Protein AF-L1IGW5-F1 (afdb_monomer_lite)

Foldseek 3Di:
DCVVVVVVVVVVDDDPDDDVPPPDDDDDDDDDDDDDDDDDDDDDDDDDDDDDDDDDDDDDDDDDDDDDDDDDPPPDPPCPVPDDPQAAQLALVSLVSNLVSCPPDDPVVNLVSLVVRLVCLVPPPDRDPRSVNSNVSSVVVVVVVVVVVVVVVVVVCVVCVVPPPPPVVVVVVVCVAPLNCLVVVPPVDPVVSVVVLVVLCVVLLVQVLQQLQQLLPDPQSKGKGWHASNSVCSQQNDADADPQGGWDADPNWIWAWGQWPVSVCVRNNPVSCPPPDTDGFTFGFGQDSPPSIGMRMGHGDPDDPDPPDPVVVPPDDD

Organism: Guillardia theta (strain CCMP2712) (NCBI:txid905079)

Structure (mmCIF, N/CA/C/O backbone):
data_AF-L1IGW5-F1
#
_entry.id   AF-L1IGW5-F1
#
loop_
_atom_site.group_PDB
_atom_site.id
_atom_site.type_symbol
_atom_site.label_atom_id
_atom_site.label_alt_id
_atom_site.label_comp_id
_atom_site.label_asym_id
_atom_site.label_entity_id
_atom_site.label_seq_id
_atom_site.pdbx_PDB_ins_code
_atom_site.Cartn_x
_atom_site.Cartn_y
_atom_site.Cartn_z
_atom_site.occupancy
_atom_site.B_iso_or_equiv
_atom_site.auth_seq_id
_atom_site.auth_comp_id
_atom_site.auth_asym_id
_atom_site.auth_atom_id
_atom_site.pdbx_PDB_model_num
ATOM 1 N N . MET A 1 1 ? 19.859 4.850 7.559 1.00 43.56 1 MET A N 1
ATOM 2 C CA . MET A 1 1 ? 19.244 3.715 6.827 1.00 43.56 1 MET A CA 1
ATOM 3 C C . MET A 1 1 ? 18.160 4.161 5.833 1.00 43.56 1 MET A C 1
ATOM 5 O O . MET A 1 1 ? 18.053 3.544 4.787 1.00 43.56 1 MET A O 1
ATOM 9 N N . TRP A 1 2 ? 17.453 5.277 6.069 1.00 32.09 2 TRP A N 1
ATOM 10 C CA . TRP A 1 2 ? 16.436 5.826 5.150 1.00 32.09 2 TRP A CA 1
ATOM 11 C C . TRP A 1 2 ? 16.980 6.643 3.957 1.00 32.09 2 TRP A C 1
ATOM 13 O O . TRP A 1 2 ? 16.378 6.641 2.890 1.00 32.09 2 TRP A O 1
ATOM 23 N N . VAL A 1 3 ? 18.177 7.232 4.059 1.00 36.62 3 VAL A N 1
ATOM 24 C CA . VAL A 1 3 ? 18.824 7.952 2.934 1.00 36.62 3 VAL A CA 1
ATOM 25 C C . VAL A 1 3 ? 19.116 7.025 1.738 1.00 36.62 3 VAL A C 1
ATOM 27 O O . VAL A 1 3 ? 19.001 7.428 0.585 1.00 36.62 3 VAL A O 1
ATOM 30 N N . ARG A 1 4 ? 19.392 5.737 1.990 1.00 33.91 4 ARG A N 1
ATOM 31 C CA . ARG A 1 4 ? 19.561 4.717 0.936 1.00 33.91 4 ARG A CA 1
ATOM 32 C C . ARG A 1 4 ? 18.250 4.315 0.259 1.00 33.91 4 ARG A C 1
ATOM 34 O O . ARG A 1 4 ? 18.291 3.801 -0.852 1.00 33.91 4 ARG A O 1
ATOM 41 N N . MET A 1 5 ? 17.112 4.537 0.910 1.00 33.19 5 MET A N 1
ATOM 42 C CA . MET A 1 5 ? 15.789 4.259 0.352 1.00 33.19 5 MET A CA 1
ATOM 43 C C . MET A 1 5 ? 15.323 5.423 -0.532 1.00 33.19 5 MET A C 1
ATOM 45 O O . MET A 1 5 ? 14.761 5.189 -1.594 1.00 33.19 5 MET A O 1
ATOM 49 N N . TRP A 1 6 ? 15.692 6.658 -0.174 1.00 34.75 6 TRP A N 1
ATOM 50 C CA . TRP A 1 6 ? 15.411 7.856 -0.969 1.00 34.75 6 TRP A CA 1
ATOM 51 C C . TRP A 1 6 ? 16.185 7.886 -2.300 1.00 34.75 6 TRP A C 1
ATOM 53 O O . TRP A 1 6 ? 15.590 8.098 -3.352 1.00 34.75 6 TRP A O 1
ATOM 63 N N . VAL A 1 7 ? 17.474 7.515 -2.296 1.00 40.94 7 VAL A N 1
ATOM 64 C CA . VAL A 1 7 ? 18.275 7.374 -3.535 1.00 40.94 7 VAL A CA 1
ATOM 65 C C . VAL A 1 7 ? 17.748 6.248 -4.440 1.00 40.94 7 VAL A C 1
ATOM 67 O O . VAL A 1 7 ? 17.830 6.330 -5.662 1.00 40.94 7 VAL A O 1
ATOM 70 N N . ARG A 1 8 ? 17.148 5.200 -3.861 1.00 34.34 8 ARG A N 1
ATOM 71 C CA . ARG A 1 8 ? 16.567 4.078 -4.618 1.00 34.34 8 ARG A CA 1
ATOM 72 C C . ARG A 1 8 ? 15.193 4.408 -5.210 1.00 34.34 8 ARG A C 1
ATOM 74 O O . ARG A 1 8 ? 14.828 3.824 -6.223 1.00 34.34 8 ARG A O 1
ATOM 81 N N . MET A 1 9 ? 14.471 5.351 -4.604 1.00 33.78 9 MET A N 1
ATOM 82 C CA . MET A 1 9 ? 13.184 5.855 -5.093 1.00 33.78 9 MET A CA 1
ATOM 83 C C . MET A 1 9 ? 13.375 6.914 -6.190 1.00 33.78 9 MET A C 1
ATOM 85 O O . MET A 1 9 ? 12.646 6.903 -7.177 1.00 33.78 9 MET A O 1
ATOM 89 N N . TRP A 1 10 ? 14.436 7.727 -6.099 1.00 41.00 10 TRP A N 1
ATOM 90 C CA . TRP A 1 10 ? 14.870 8.629 -7.175 1.00 41.00 10 TRP A CA 1
ATOM 91 C C . TRP A 1 10 ? 15.273 7.873 -8.456 1.00 41.00 10 TRP A C 1
ATOM 93 O O . TRP A 1 10 ? 15.000 8.335 -9.554 1.00 41.00 10 TRP A O 1
ATOM 103 N N . ALA A 1 11 ? 15.818 6.657 -8.331 1.00 39.25 11 ALA A N 1
ATOM 104 C CA . ALA A 1 11 ? 16.151 5.795 -9.470 1.00 39.25 11 ALA A CA 1
ATOM 105 C C . ALA A 1 11 ? 14.950 5.029 -10.080 1.00 39.25 11 ALA A C 1
ATOM 107 O O . ALA A 1 11 ? 15.126 4.320 -11.072 1.00 39.25 11 ALA A O 1
ATOM 108 N N . MET A 1 12 ? 13.748 5.120 -9.491 1.00 33.38 12 MET A N 1
ATOM 109 C CA . MET A 1 12 ? 12.541 4.420 -9.967 1.00 33.38 12 MET A CA 1
ATOM 110 C C . MET A 1 12 ? 11.539 5.323 -10.698 1.00 33.38 12 MET A C 1
ATOM 112 O O . MET A 1 12 ? 10.736 4.808 -11.476 1.00 33.38 12 MET A O 1
ATOM 116 N N . CYS A 1 13 ? 11.618 6.644 -10.528 1.00 38.22 13 CYS A N 1
ATOM 117 C CA . CYS A 1 13 ? 10.893 7.601 -11.360 1.00 38.22 13 CYS A CA 1
ATOM 118 C C . CYS A 1 13 ? 11.799 8.012 -12.523 1.00 38.22 13 CYS A C 1
ATOM 120 O O . CYS A 1 13 ? 12.742 8.775 -12.344 1.00 38.22 13 CYS A O 1
ATOM 122 N N . GLY A 1 14 ? 11.562 7.423 -13.695 1.00 36.09 14 GLY A N 1
ATOM 123 C CA . GLY A 1 14 ? 12.304 7.751 -14.909 1.00 36.09 14 GLY A CA 1
ATOM 124 C C . GLY A 1 14 ? 12.157 9.221 -15.302 1.00 36.09 14 GLY A C 1
ATOM 125 O O . GLY A 1 14 ? 11.130 9.827 -15.012 1.00 36.09 14 GLY A O 1
ATOM 126 N N . ASP A 1 15 ? 13.193 9.728 -15.978 1.00 41.31 15 ASP A N 1
ATOM 127 C CA . ASP A 1 15 ? 13.294 11.039 -16.630 1.00 41.31 15 ASP A CA 1
ATOM 128 C C . ASP A 1 15 ? 11.953 11.542 -17.186 1.00 41.31 15 ASP A C 1
ATOM 130 O O . ASP A 1 15 ? 11.555 11.223 -18.312 1.00 41.31 15 ASP A O 1
ATOM 134 N N . GLU A 1 16 ? 11.273 12.373 -16.405 1.00 42.47 16 GLU A N 1
ATOM 135 C CA . GLU A 1 16 ? 10.397 13.395 -16.952 1.00 42.47 16 GLU A CA 1
ATOM 136 C C . GLU A 1 16 ? 11.298 14.568 -17.326 1.00 42.47 16 GLU A C 1
ATOM 138 O O . GLU A 1 16 ? 12.022 15.107 -16.489 1.00 42.47 16 GLU A O 1
ATOM 143 N N . GLY A 1 17 ? 11.315 14.896 -18.618 1.00 37.44 17 GLY A N 1
ATOM 144 C CA . GLY A 1 17 ? 12.068 16.021 -19.147 1.00 37.44 17 GLY A CA 1
ATOM 145 C C . GLY A 1 17 ? 11.672 17.305 -18.428 1.00 37.44 17 GLY A C 1
ATOM 146 O O . GLY A 1 17 ? 10.513 17.714 -18.463 1.00 37.44 17 GLY A O 1
ATOM 147 N N . TRP A 1 18 ? 12.653 17.927 -17.785 1.00 35.50 18 TRP A N 1
ATOM 148 C CA . TRP A 1 18 ? 12.533 19.265 -17.233 1.00 35.50 18 TRP A CA 1
ATOM 149 C C . TRP A 1 18 ? 12.540 20.263 -18.397 1.00 35.50 18 TRP A C 1
ATOM 151 O O . TRP A 1 18 ? 13.572 20.476 -19.029 1.00 35.50 18 TRP A O 1
ATOM 161 N N . ASP A 1 19 ? 11.375 20.834 -18.712 1.00 38.19 19 ASP A N 1
ATOM 162 C CA . ASP A 1 19 ? 11.260 22.021 -19.563 1.00 38.19 19 ASP A CA 1
ATOM 163 C C . ASP A 1 19 ? 11.454 23.258 -18.674 1.00 38.19 19 ASP A C 1
ATOM 165 O O . ASP A 1 19 ? 10.639 23.564 -17.801 1.00 38.19 19 ASP A O 1
ATOM 169 N N . GLU A 1 20 ? 12.565 23.957 -18.885 1.00 37.91 20 GLU A N 1
ATOM 170 C CA . GLU A 1 20 ? 13.029 25.119 -18.115 1.00 37.91 20 GLU A CA 1
ATOM 171 C C . GLU A 1 20 ? 12.113 26.358 -18.254 1.00 37.91 20 GLU A C 1
ATOM 173 O O . GLU A 1 20 ? 12.348 27.386 -17.626 1.00 37.91 20 GLU A O 1
ATOM 178 N N . ARG A 1 21 ? 11.024 26.270 -19.032 1.00 43.28 21 ARG A N 1
ATOM 179 C CA . ARG A 1 21 ? 10.069 27.366 -19.281 1.00 43.28 21 ARG A CA 1
ATOM 180 C C . ARG A 1 21 ? 8.883 27.470 -18.317 1.00 43.28 21 ARG A C 1
ATOM 182 O O . ARG A 1 21 ? 8.072 28.378 -18.470 1.00 43.28 21 ARG A O 1
ATOM 189 N N . MET A 1 22 ? 8.761 26.595 -17.316 1.00 38.59 22 MET A N 1
ATOM 190 C CA . MET A 1 22 ? 7.623 26.627 -16.376 1.00 38.59 22 MET A CA 1
ATOM 191 C C . MET A 1 22 ? 7.829 27.452 -15.091 1.00 38.59 22 MET A C 1
ATOM 193 O O . MET A 1 22 ? 6.913 27.520 -14.275 1.00 38.59 22 MET A O 1
ATOM 197 N N . MET A 1 23 ? 8.974 28.118 -14.896 1.00 41.00 23 MET A N 1
ATOM 198 C CA . MET A 1 23 ? 9.241 28.880 -13.662 1.00 41.00 23 MET A CA 1
ATOM 199 C C . MET A 1 23 ? 8.853 30.369 -13.678 1.00 41.00 23 MET A C 1
ATOM 201 O O . MET A 1 23 ? 8.984 31.013 -12.641 1.00 41.00 23 MET A O 1
ATOM 205 N N . GLU A 1 24 ? 8.345 30.940 -14.775 1.00 38.97 24 GLU A N 1
ATOM 206 C CA . GLU A 1 24 ? 8.238 32.411 -14.858 1.00 38.97 24 GLU A CA 1
ATOM 207 C C . GLU A 1 24 ? 6.877 33.045 -14.533 1.00 38.97 24 GLU A C 1
ATOM 209 O O . GLU A 1 24 ? 6.812 34.264 -14.393 1.00 38.97 24 GLU A O 1
ATOM 214 N N . HIS A 1 25 ? 5.796 32.291 -14.294 1.00 43.81 25 HIS A N 1
ATOM 215 C CA . HIS A 1 25 ? 4.504 32.911 -13.959 1.00 43.81 25 HIS A CA 1
ATOM 216 C C . HIS A 1 25 ? 3.699 32.153 -12.896 1.00 43.81 25 HIS A C 1
ATOM 218 O O . HIS A 1 25 ? 2.886 31.286 -13.207 1.00 43.81 25 HIS A O 1
ATOM 224 N N . ALA A 1 26 ? 3.846 32.565 -11.634 1.00 32.34 26 ALA A N 1
ATOM 225 C CA . ALA A 1 26 ? 2.846 32.328 -10.594 1.00 32.34 26 ALA A CA 1
ATOM 226 C C . ALA A 1 26 ? 2.660 33.597 -9.730 1.00 32.34 26 ALA A C 1
ATOM 228 O O . ALA A 1 26 ? 3.614 34.037 -9.084 1.00 32.34 26 ALA A O 1
ATOM 229 N N . PRO A 1 27 ? 1.462 34.219 -9.717 1.00 43.31 27 PRO A N 1
ATOM 230 C CA . PRO A 1 27 ? 1.187 35.421 -8.938 1.00 43.31 27 PRO A CA 1
ATOM 231 C C . PRO A 1 27 ? 0.912 35.124 -7.456 1.00 43.31 27 PRO A C 1
ATOM 233 O O . PRO A 1 27 ? 0.414 34.067 -7.070 1.00 43.31 27 PRO A O 1
ATOM 236 N N . ALA A 1 28 ? 1.234 36.117 -6.628 1.00 44.47 28 ALA A N 1
ATOM 237 C CA . ALA A 1 28 ? 1.095 36.119 -5.181 1.00 44.47 28 ALA A CA 1
ATOM 238 C C . ALA A 1 28 ? -0.363 35.962 -4.710 1.00 44.47 28 ALA A 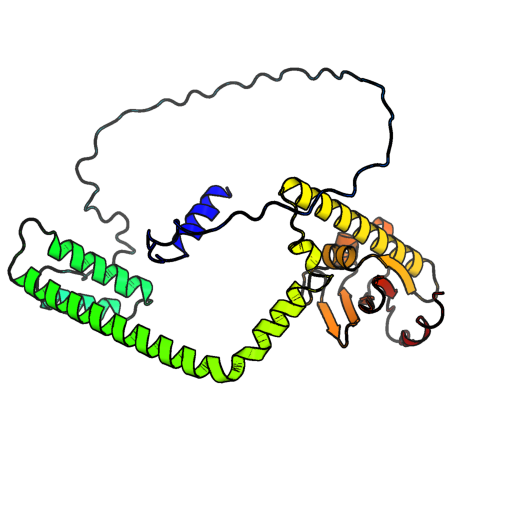C 1
ATOM 240 O O . ALA A 1 28 ? -1.223 36.771 -5.046 1.00 44.47 28 ALA A O 1
ATOM 241 N N . HIS A 1 29 ? -0.612 34.992 -3.825 1.00 34.44 29 HIS A N 1
ATOM 242 C CA . HIS A 1 29 ? -1.832 34.929 -3.017 1.00 34.44 29 HIS A CA 1
ATOM 243 C C . HIS A 1 29 ? -1.462 34.789 -1.530 1.00 34.44 29 HIS A C 1
ATOM 245 O O . HIS A 1 29 ? -1.419 33.704 -0.956 1.00 34.44 29 HIS A O 1
ATOM 251 N N . ARG A 1 30 ? -1.144 35.929 -0.903 1.00 37.69 30 ARG A N 1
ATOM 252 C CA . ARG A 1 30 ? -1.118 36.109 0.557 1.00 37.69 30 ARG A CA 1
ATOM 253 C C . ARG A 1 30 ? -2.368 36.885 0.953 1.00 37.69 30 ARG A C 1
ATOM 255 O O . ARG A 1 30 ? -2.408 38.086 0.730 1.00 37.69 30 ARG A O 1
ATOM 262 N N . SER A 1 31 ? -3.351 36.230 1.560 1.00 38.84 31 SER A N 1
ATOM 263 C CA . SER A 1 31 ? -4.321 36.832 2.491 1.00 38.84 31 SER A CA 1
ATOM 264 C C . SER A 1 31 ? -5.301 35.749 2.947 1.00 38.84 31 SER A C 1
ATOM 266 O O . SER A 1 31 ? -5.616 34.859 2.171 1.00 38.84 31 SER A O 1
ATOM 268 N N . MET A 1 32 ? -5.803 35.862 4.178 1.00 34.75 32 MET A N 1
ATOM 269 C CA . MET A 1 32 ? -6.756 34.969 4.860 1.00 34.75 32 MET A CA 1
ATOM 270 C C . MET A 1 32 ? -6.176 33.755 5.596 1.00 34.75 32 MET A C 1
ATOM 272 O O . MET A 1 32 ? -6.553 32.634 5.304 1.00 34.75 32 MET A O 1
ATOM 276 N N . VAL A 1 33 ? -5.373 33.987 6.644 1.00 33.12 33 VAL A N 1
ATOM 277 C CA . VAL A 1 33 ? -5.589 33.333 7.957 1.00 33.12 33 VAL A CA 1
ATOM 278 C C . VAL A 1 33 ? -5.072 34.275 9.052 1.00 33.12 33 VAL A C 1
ATOM 280 O O . VAL A 1 33 ? -3.930 34.192 9.490 1.00 33.12 33 VAL A O 1
ATOM 283 N N . ALA A 1 34 ? -5.907 35.221 9.471 1.00 35.81 34 ALA A N 1
ATOM 284 C CA . ALA A 1 34 ? -5.667 36.041 10.656 1.00 35.81 34 ALA A CA 1
ATOM 285 C C . ALA A 1 34 ? -7.008 36.272 11.354 1.00 35.81 34 ALA A C 1
ATOM 287 O O . ALA A 1 34 ? -7.667 37.284 11.121 1.00 35.81 34 ALA A O 1
ATOM 288 N N . ARG A 1 35 ? -7.444 35.270 12.127 1.00 34.78 35 ARG A N 1
ATOM 289 C CA . ARG A 1 35 ? -8.448 35.361 13.201 1.00 34.78 35 ARG A CA 1
ATOM 290 C C . ARG A 1 35 ? -8.694 33.960 13.770 1.00 34.78 35 ARG A C 1
ATOM 292 O O . ARG A 1 35 ? -9.478 33.224 13.191 1.00 34.78 35 ARG A O 1
ATOM 299 N N . ALA A 1 36 ? -7.988 33.607 14.849 1.00 31.31 36 ALA A N 1
ATOM 300 C CA . ALA A 1 36 ? -8.446 32.713 15.930 1.00 31.31 36 ALA A CA 1
ATOM 301 C C . ALA A 1 36 ? -7.268 32.247 16.809 1.00 31.31 36 ALA A C 1
ATOM 303 O O . ALA A 1 36 ? -6.912 31.079 16.784 1.00 31.31 36 ALA A O 1
ATOM 304 N N . THR A 1 37 ? -6.669 33.137 17.604 1.00 31.50 37 THR A N 1
ATOM 305 C CA . THR A 1 37 ? -5.894 32.743 18.800 1.00 31.50 37 THR A CA 1
ATOM 306 C C . THR A 1 37 ? -5.861 33.916 19.777 1.00 31.50 37 THR A C 1
ATOM 308 O O . THR A 1 37 ? -4.952 34.742 19.746 1.00 31.50 37 THR A O 1
ATOM 311 N N . ALA A 1 38 ? -6.893 34.019 20.611 1.00 31.33 38 ALA A N 1
ATOM 312 C CA . ALA A 1 38 ? -6.918 34.900 21.774 1.00 31.33 38 ALA A CA 1
ATOM 313 C C . ALA A 1 38 ? -7.816 34.278 22.852 1.00 31.33 38 ALA A C 1
ATOM 315 O O . ALA A 1 38 ? -8.962 34.676 23.011 1.00 31.33 38 ALA A O 1
ATOM 316 N N . ALA A 1 39 ? -7.306 33.258 23.542 1.00 33.00 39 ALA A N 1
ATOM 317 C CA . ALA A 1 39 ? -7.741 32.843 24.877 1.00 33.00 39 ALA A CA 1
ATOM 318 C C . ALA A 1 39 ? -6.773 31.768 25.400 1.00 33.00 39 ALA A C 1
ATOM 320 O O . ALA A 1 39 ? -6.375 30.901 24.631 1.00 33.00 39 ALA A O 1
ATOM 321 N N . MET A 1 40 ? -6.479 31.811 26.705 1.00 38.50 40 MET A N 1
ATOM 322 C CA . MET A 1 40 ? -5.619 30.912 27.507 1.00 38.50 40 MET A CA 1
ATOM 323 C C . MET A 1 40 ? -4.155 31.381 27.622 1.00 38.50 40 MET A C 1
ATOM 325 O O . MET A 1 40 ? -3.309 31.056 26.800 1.00 38.50 40 MET A O 1
ATOM 329 N N . ALA A 1 41 ? -3.864 32.361 28.489 1.00 34.88 41 ALA A N 1
ATOM 330 C CA . ALA A 1 41 ? -3.661 32.236 29.950 1.00 34.88 41 ALA A CA 1
ATOM 331 C C . ALA A 1 41 ? -2.437 31.357 30.278 1.00 34.88 41 ALA A C 1
ATOM 333 O O . ALA A 1 41 ? -2.447 30.153 30.067 1.00 34.88 41 ALA A O 1
ATOM 334 N N . SER A 1 42 ? -1.299 31.957 30.632 1.00 35.16 42 SER A N 1
ATOM 335 C CA . SER A 1 42 ? -0.952 32.387 32.000 1.00 35.16 42 SER A CA 1
ATOM 336 C C . SER A 1 42 ? -0.935 31.240 33.007 1.00 35.16 42 SER A C 1
ATOM 338 O O . SER A 1 42 ? -1.930 30.985 33.677 1.00 35.16 42 SER A O 1
ATOM 340 N N . SER A 1 43 ? 0.233 30.619 33.177 1.00 39.16 43 SER A N 1
ATOM 341 C CA . SER A 1 43 ? 0.768 30.235 34.490 1.00 39.16 43 SER A CA 1
ATOM 342 C C . SER A 1 43 ? 2.249 29.890 34.364 1.00 39.16 43 SER A C 1
ATOM 344 O O . SER A 1 43 ? 2.652 29.063 33.551 1.00 39.16 43 SER A O 1
ATOM 346 N N . ALA A 1 44 ? 3.048 30.608 35.143 1.00 37.28 44 ALA A N 1
ATOM 347 C CA . ALA A 1 44 ? 4.487 30.471 35.267 1.00 37.28 44 ALA A CA 1
ATOM 348 C C . ALA A 1 44 ? 4.849 29.576 36.468 1.00 37.28 44 ALA A C 1
ATOM 350 O O . ALA A 1 44 ? 4.010 29.363 37.340 1.00 37.28 44 ALA A O 1
ATOM 351 N N . VAL A 1 45 ? 6.146 29.224 36.542 1.00 37.00 45 VAL A N 1
ATOM 352 C CA . VAL A 1 45 ? 6.893 28.698 37.713 1.00 37.00 45 VAL A CA 1
ATOM 353 C C . VAL A 1 45 ? 6.716 27.173 37.921 1.00 37.00 45 VAL A C 1
ATOM 355 O O . VAL A 1 45 ? 5.605 26.678 37.853 1.00 37.00 45 VAL A O 1
ATOM 358 N N . THR A 1 46 ? 7.735 26.317 38.104 1.00 38.44 46 THR A N 1
ATOM 359 C CA . THR A 1 46 ? 9.074 26.442 38.722 1.00 38.44 46 THR A CA 1
ATOM 360 C C . THR A 1 46 ? 10.113 25.528 38.050 1.00 38.44 46 THR A C 1
ATOM 362 O O . THR A 1 46 ? 9.818 24.417 37.615 1.00 38.44 46 THR A O 1
ATOM 365 N N . SER A 1 47 ? 11.366 25.980 38.075 1.00 39.94 47 SER A N 1
ATOM 366 C CA . SER A 1 47 ? 12.584 25.248 37.721 1.00 39.94 47 SER A CA 1
ATOM 367 C C . SER A 1 47 ? 12.855 24.024 38.609 1.00 39.94 47 SER A C 1
ATOM 369 O O . SER A 1 47 ? 12.693 24.072 39.827 1.00 39.94 47 SER A O 1
ATOM 371 N N . SER A 1 48 ? 13.418 22.969 38.018 1.00 40.06 48 SER A N 1
ATOM 372 C CA . SER A 1 48 ? 14.305 22.038 38.722 1.00 40.06 48 SER A CA 1
ATOM 373 C C . SER A 1 48 ? 15.439 21.598 37.805 1.00 40.06 48 SER A C 1
ATOM 375 O O . SER A 1 48 ? 15.251 20.917 36.801 1.00 40.06 48 SER A O 1
ATOM 377 N N . THR A 1 49 ? 16.630 22.053 38.174 1.00 40.84 49 THR A N 1
ATOM 378 C CA . THR A 1 49 ? 17.941 21.663 37.669 1.00 40.84 49 THR A CA 1
ATOM 379 C C . THR A 1 49 ? 18.248 20.220 38.054 1.00 40.84 49 THR A C 1
ATOM 381 O O . THR A 1 49 ? 18.379 19.918 39.239 1.00 40.84 49 THR A O 1
ATOM 384 N N . LEU A 1 50 ? 18.434 19.346 37.063 1.00 40.19 50 LEU A N 1
ATOM 385 C CA . LEU A 1 50 ? 19.040 18.030 37.252 1.00 40.19 50 LEU A CA 1
ATOM 386 C C . LEU A 1 50 ? 20.323 17.926 36.427 1.00 40.19 50 LEU A C 1
ATOM 388 O O . LEU A 1 50 ? 20.325 17.947 35.199 1.00 40.19 50 LEU A O 1
ATOM 392 N N . SER A 1 51 ? 21.413 17.848 37.183 1.00 40.97 51 SER A N 1
ATOM 393 C CA . SER A 1 51 ? 22.764 17.485 36.783 1.00 40.97 51 SER A CA 1
ATOM 394 C C . SER A 1 51 ? 22.780 16.077 36.184 1.00 40.97 51 SER A C 1
ATOM 396 O O . SER A 1 51 ? 22.309 15.137 36.825 1.00 40.97 51 SER A O 1
ATOM 398 N N . MET A 1 52 ? 23.344 15.914 34.984 1.00 42.06 52 MET A N 1
ATOM 399 C CA . MET A 1 52 ? 23.738 14.601 34.470 1.00 42.06 52 MET A CA 1
ATOM 400 C C . MET A 1 52 ? 25.181 14.629 33.969 1.00 42.06 52 MET A C 1
ATOM 402 O O . MET A 1 52 ? 25.564 15.420 33.107 1.00 42.06 52 MET A O 1
ATOM 406 N N . SER A 1 53 ? 25.962 13.738 34.573 1.00 40.38 53 SER A N 1
ATOM 407 C CA . SER A 1 53 ? 27.392 13.524 34.409 1.00 40.3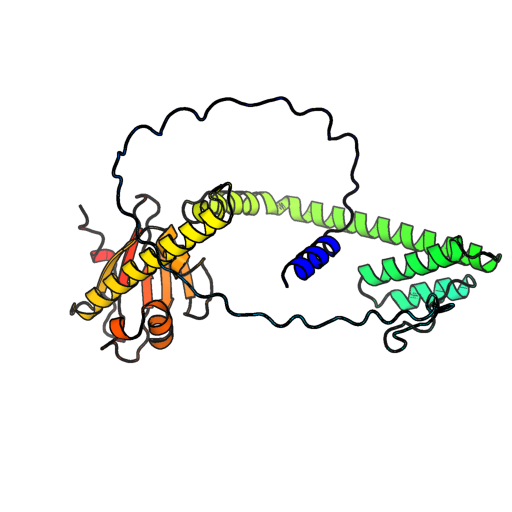8 53 SER A CA 1
ATOM 408 C C . SER A 1 53 ? 27.811 13.171 32.983 1.00 40.38 53 SER A C 1
ATOM 410 O O . SER A 1 53 ? 27.232 12.308 32.322 1.00 40.38 53 SER A O 1
ATOM 412 N N . ALA A 1 54 ? 28.908 13.796 32.557 1.00 36.38 54 ALA A N 1
ATOM 413 C CA . ALA A 1 54 ? 29.613 13.524 31.316 1.00 36.38 54 ALA A CA 1
ATOM 414 C C . ALA A 1 54 ? 30.226 12.113 31.321 1.00 36.38 54 ALA A C 1
ATOM 416 O O . ALA A 1 54 ? 31.126 11.815 32.107 1.00 36.38 54 ALA A O 1
ATOM 417 N N . THR A 1 55 ? 29.774 11.257 30.402 1.00 44.72 55 THR A N 1
ATOM 418 C CA . THR A 1 55 ? 30.443 9.984 30.101 1.00 44.72 55 THR A CA 1
ATOM 419 C C . THR A 1 55 ? 31.359 10.170 28.891 1.00 44.72 55 THR A C 1
ATOM 421 O O . THR A 1 55 ? 30.937 10.572 27.809 1.00 44.72 55 THR A O 1
ATOM 424 N N . ARG A 1 56 ? 32.645 9.906 29.118 1.00 36.91 56 ARG A N 1
ATOM 425 C CA . ARG A 1 56 ? 33.790 10.060 28.213 1.00 36.91 56 ARG A CA 1
ATOM 426 C C . ARG A 1 56 ? 33.720 9.044 27.062 1.00 36.91 56 ARG A C 1
ATOM 428 O O . ARG A 1 56 ? 33.926 7.855 27.284 1.00 36.91 56 ARG A O 1
ATOM 435 N N . MET A 1 57 ? 33.463 9.501 25.834 1.00 41.44 57 MET A N 1
ATOM 436 C CA . MET A 1 57 ? 33.582 8.674 24.625 1.00 41.44 57 MET A CA 1
ATOM 437 C C . MET A 1 57 ? 35.032 8.667 24.125 1.00 41.44 57 MET A C 1
ATOM 439 O O . MET A 1 57 ? 35.607 9.711 23.824 1.00 41.44 57 MET A O 1
ATOM 443 N N . VAL A 1 58 ? 35.622 7.475 24.042 1.00 44.09 58 VAL A N 1
ATOM 444 C CA . VAL A 1 58 ? 36.950 7.222 23.470 1.00 44.09 58 VAL A CA 1
ATOM 445 C C . VAL A 1 58 ? 36.836 7.235 21.944 1.00 44.09 58 VAL A C 1
ATOM 447 O O . VAL A 1 58 ? 36.169 6.387 21.353 1.00 44.09 58 VAL A O 1
ATOM 450 N N . GLY A 1 59 ? 37.471 8.223 21.309 1.00 37.28 59 GLY A N 1
ATOM 451 C CA . GLY A 1 59 ? 37.543 8.361 19.856 1.00 37.28 59 GLY A CA 1
ATOM 452 C C . GLY A 1 59 ? 38.380 7.252 19.220 1.00 37.28 59 GLY A C 1
ATOM 453 O O . GLY A 1 59 ? 39.513 7.001 19.625 1.00 37.28 59 GLY A O 1
ATOM 454 N N . LYS A 1 60 ? 37.812 6.589 18.210 1.00 41.53 60 LYS A N 1
ATOM 455 C CA . LYS A 1 60 ? 38.474 5.566 17.397 1.00 41.53 60 LYS A CA 1
ATOM 456 C C . LYS A 1 60 ? 39.075 6.249 16.168 1.00 41.53 60 LYS A C 1
ATOM 458 O O . LYS A 1 60 ? 38.349 6.721 15.296 1.00 41.53 60 LYS A O 1
ATOM 463 N N . THR A 1 61 ? 40.397 6.345 16.129 1.00 40.03 61 THR A N 1
ATOM 464 C CA . THR A 1 61 ? 41.168 6.958 15.043 1.00 40.03 61 THR A CA 1
ATOM 465 C C . THR A 1 61 ? 41.006 6.140 13.758 1.00 40.03 61 THR A C 1
ATOM 467 O O . THR A 1 61 ? 41.349 4.959 13.720 1.00 40.03 61 THR A O 1
ATOM 470 N N . ILE A 1 62 ? 40.476 6.757 12.699 1.00 46.47 62 ILE A N 1
ATOM 471 C CA . ILE A 1 62 ? 40.414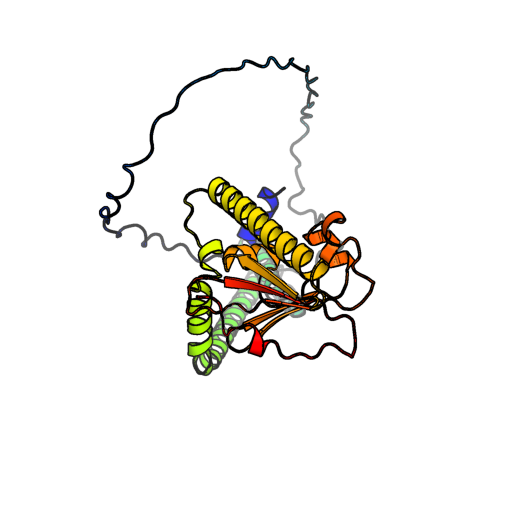 6.169 11.355 1.00 46.47 62 ILE A CA 1
ATOM 472 C C . ILE A 1 62 ? 41.743 6.472 10.661 1.00 46.47 62 ILE A C 1
ATOM 474 O O . ILE A 1 62 ? 42.023 7.614 10.300 1.00 46.47 62 ILE A O 1
ATOM 478 N N . VAL A 1 63 ? 42.568 5.440 10.484 1.00 43.94 63 VAL A N 1
ATOM 479 C CA . VAL A 1 63 ? 43.780 5.501 9.662 1.00 43.94 63 VAL A CA 1
ATOM 480 C C . VAL A 1 63 ? 43.355 5.543 8.195 1.00 43.94 63 VAL A C 1
ATOM 482 O O . VAL A 1 63 ? 42.831 4.572 7.651 1.00 43.94 63 VAL A O 1
ATOM 485 N N . LYS A 1 64 ? 43.564 6.695 7.556 1.00 45.22 64 LYS A N 1
ATOM 486 C CA . LYS A 1 64 ? 43.342 6.911 6.125 1.00 45.22 64 LYS A CA 1
ATOM 487 C C . LYS A 1 64 ? 44.548 6.337 5.374 1.00 45.22 64 LYS A C 1
ATOM 489 O O . LYS A 1 64 ? 45.592 6.977 5.296 1.00 45.22 64 LYS A O 1
ATOM 494 N N . LYS A 1 65 ? 44.429 5.104 4.877 1.00 43.31 65 LYS A N 1
ATOM 495 C CA . LYS A 1 65 ? 45.457 4.479 4.036 1.00 43.31 65 LYS A CA 1
ATOM 496 C C . LYS A 1 65 ? 45.315 5.032 2.616 1.00 43.31 65 LYS A C 1
ATOM 498 O O . LYS A 1 65 ? 44.353 4.717 1.923 1.00 43.31 65 LYS A O 1
ATOM 503 N N . GLY A 1 66 ? 46.233 5.917 2.235 1.00 52.09 66 GLY A N 1
ATOM 504 C CA . GLY A 1 66 ? 46.464 6.280 0.841 1.00 52.09 66 GLY A CA 1
ATOM 505 C C . GLY A 1 66 ? 47.162 5.129 0.117 1.00 52.09 66 GLY A C 1
ATOM 506 O O . GLY A 1 66 ? 48.027 4.474 0.698 1.00 52.09 66 GLY A O 1
ATOM 507 N N . GLY A 1 67 ? 46.762 4.881 -1.125 1.00 42.03 67 GLY A N 1
ATOM 508 C CA . GLY A 1 67 ? 47.374 3.884 -1.992 1.00 42.03 67 GLY A CA 1
ATOM 509 C C . GLY A 1 67 ? 46.761 3.938 -3.386 1.00 42.03 67 GLY A C 1
ATOM 510 O O . GLY A 1 67 ? 45.636 3.495 -3.557 1.00 42.03 67 GLY A O 1
ATOM 511 N N . GLU A 1 68 ? 47.532 4.524 -4.304 1.00 47.16 68 GLU A N 1
ATOM 512 C CA . GLU A 1 68 ? 47.624 4.233 -5.743 1.00 47.16 68 GLU A CA 1
ATOM 513 C C . GLU A 1 68 ? 46.378 4.416 -6.630 1.00 47.16 68 GLU A C 1
ATOM 515 O O . GLU A 1 68 ? 45.327 3.809 -6.462 1.00 47.16 68 GLU A O 1
ATOM 520 N N . ALA A 1 69 ? 46.532 5.276 -7.641 1.00 50.31 69 ALA A N 1
ATOM 521 C CA . ALA A 1 69 ? 45.572 5.445 -8.719 1.00 50.31 69 ALA A CA 1
ATOM 522 C C . ALA A 1 69 ? 45.500 4.152 -9.551 1.00 50.31 69 ALA A C 1
ATOM 524 O O . ALA A 1 69 ? 46.431 3.837 -10.292 1.00 50.31 69 ALA A O 1
ATOM 525 N N . GLU A 1 70 ? 44.394 3.414 -9.425 1.00 55.56 70 GLU A N 1
ATOM 526 C CA . GLU A 1 70 ? 44.078 2.263 -10.270 1.00 55.56 70 GLU A CA 1
ATOM 527 C C . GLU A 1 70 ? 43.994 2.681 -11.744 1.00 55.56 70 GLU A C 1
ATOM 529 O O . GLU A 1 70 ? 43.010 3.255 -12.218 1.00 55.56 70 GLU A O 1
ATOM 534 N N . VAL A 1 71 ? 45.031 2.338 -12.500 1.00 55.47 71 VAL A N 1
ATOM 535 C CA . VAL A 1 71 ? 44.959 2.238 -13.953 1.00 55.47 71 VAL A CA 1
ATOM 536 C C . VAL A 1 71 ? 44.320 0.883 -14.275 1.00 55.47 71 VAL A C 1
ATOM 538 O O . VAL A 1 71 ? 44.966 -0.148 -14.127 1.00 55.47 71 VAL A O 1
ATOM 541 N N . GLY A 1 72 ? 43.059 0.879 -14.730 1.00 54.44 72 GLY A N 1
ATOM 542 C CA . GLY A 1 72 ? 42.521 -0.241 -15.521 1.00 54.44 72 GLY A CA 1
ATOM 543 C C . GLY A 1 72 ? 41.198 -0.892 -15.102 1.00 54.44 72 GLY A C 1
ATOM 544 O O . GLY A 1 72 ? 40.820 -1.874 -15.727 1.00 54.44 72 GLY A O 1
ATOM 545 N N . HIS A 1 73 ? 40.449 -0.379 -14.124 1.00 56.44 73 HIS A N 1
ATOM 546 C CA . HIS A 1 73 ? 39.171 -0.999 -13.718 1.00 56.44 73 HIS A CA 1
ATOM 547 C C . HIS A 1 73 ? 37.991 -0.698 -14.675 1.00 56.44 73 HIS A C 1
ATOM 549 O O . HIS A 1 73 ? 36.938 -1.324 -14.611 1.00 56.44 73 HIS A O 1
ATOM 555 N N . LEU A 1 74 ? 38.131 0.253 -15.607 1.00 51.22 74 LEU A N 1
ATOM 556 C CA . LEU A 1 74 ? 37.001 0.727 -16.427 1.00 51.22 74 LEU A CA 1
ATOM 557 C C . LEU A 1 74 ? 36.459 -0.320 -17.428 1.00 51.22 74 LEU A C 1
ATOM 559 O O . LEU A 1 74 ? 35.336 -0.177 -17.914 1.00 51.22 74 LEU A O 1
ATOM 563 N N . TYR A 1 75 ? 37.246 -1.357 -17.739 1.00 54.78 75 TYR A N 1
ATOM 564 C CA . TYR A 1 75 ? 36.891 -2.414 -18.698 1.00 54.78 75 TYR A CA 1
ATOM 565 C C . TYR A 1 75 ? 36.946 -3.831 -18.114 1.00 54.78 75 TYR A C 1
ATOM 567 O O . TYR A 1 75 ? 36.724 -4.795 -18.849 1.00 54.78 75 TYR A O 1
ATOM 575 N N . SER A 1 76 ? 37.215 -3.961 -16.816 1.00 53.88 76 SER A N 1
ATOM 576 C CA . SER A 1 76 ? 37.139 -5.241 -16.119 1.00 53.88 76 SER A CA 1
ATOM 577 C C . SER A 1 76 ? 35.674 -5.559 -15.839 1.00 53.88 76 SER A C 1
ATOM 579 O O . SER A 1 76 ? 34.928 -4.750 -15.296 1.00 53.88 76 SER A O 1
ATOM 581 N N . ASP A 1 77 ? 35.227 -6.723 -16.295 1.00 59.62 77 ASP A N 1
ATOM 582 C CA . ASP A 1 77 ? 33.898 -7.234 -15.988 1.00 59.62 77 ASP A CA 1
ATOM 583 C C . ASP A 1 77 ? 33.903 -7.785 -14.557 1.00 59.62 77 ASP A C 1
ATOM 585 O O . ASP A 1 77 ? 34.201 -8.958 -14.340 1.00 59.62 77 ASP A O 1
ATOM 589 N N . ASP A 1 78 ? 33.608 -6.932 -13.573 1.00 58.06 78 ASP A N 1
ATOM 590 C CA . ASP A 1 78 ? 33.665 -7.286 -12.144 1.00 58.06 78 ASP A CA 1
ATOM 591 C C . ASP A 1 78 ? 32.593 -8.302 -11.721 1.00 58.06 78 ASP A C 1
ATOM 593 O O . ASP A 1 78 ? 32.566 -8.754 -10.575 1.00 58.06 78 ASP A O 1
ATOM 597 N N . ASN A 1 79 ? 31.679 -8.669 -12.627 1.00 61.56 79 ASN A N 1
ATOM 598 C CA . ASN A 1 79 ? 30.647 -9.660 -12.356 1.00 61.56 79 ASN A CA 1
ATOM 599 C C . ASN A 1 79 ? 30.395 -10.599 -13.554 1.00 61.56 79 ASN A C 1
ATOM 601 O O . ASN A 1 79 ? 29.284 -10.631 -14.111 1.00 61.56 79 ASN A O 1
ATOM 605 N N . PRO A 1 80 ? 31.385 -11.448 -13.899 1.00 67.38 80 PRO A N 1
ATOM 606 C CA . PRO A 1 80 ? 31.356 -12.288 -15.097 1.00 67.38 80 PRO A CA 1
ATOM 607 C C . PRO A 1 80 ? 30.265 -13.369 -15.065 1.00 67.38 80 PRO A C 1
ATOM 609 O O . PRO A 1 80 ? 29.948 -13.966 -16.095 1.00 67.38 80 PRO A O 1
ATOM 612 N N . GLY A 1 81 ? 29.676 -13.633 -13.891 1.00 68.38 81 GLY A N 1
ATOM 613 C CA . GLY A 1 81 ? 28.542 -14.546 -13.730 1.00 68.38 81 GLY A CA 1
ATOM 614 C C . GLY A 1 81 ? 27.204 -13.956 -14.186 1.00 68.38 81 GLY A C 1
ATOM 615 O O . GLY A 1 81 ? 26.287 -14.704 -14.514 1.00 68.38 81 GLY A O 1
ATOM 616 N N . THR A 1 82 ? 27.086 -12.625 -14.239 1.00 67.94 82 THR A N 1
ATOM 617 C CA . THR A 1 82 ? 25.850 -11.934 -14.657 1.00 67.94 82 THR A CA 1
ATOM 618 C C . THR A 1 82 ? 25.970 -11.233 -16.006 1.00 67.94 82 THR A C 1
ATOM 620 O O . THR A 1 82 ? 24.951 -10.893 -16.615 1.00 67.94 82 THR A O 1
ATOM 623 N N . THR A 1 83 ? 27.195 -11.045 -16.496 1.00 74.25 83 THR A N 1
ATOM 624 C CA . THR A 1 83 ? 27.458 -10.409 -17.783 1.00 74.25 83 THR A CA 1
ATOM 625 C C . THR A 1 83 ? 27.065 -11.320 -18.936 1.00 74.25 83 THR A C 1
ATOM 627 O O . THR A 1 83 ? 27.475 -12.476 -19.052 1.00 74.25 83 THR A O 1
ATOM 630 N N . GLN A 1 84 ? 26.219 -10.785 -19.813 1.00 73.81 84 GLN A N 1
ATOM 631 C CA . GLN A 1 84 ? 25.686 -11.525 -20.944 1.00 73.81 84 GLN A CA 1
ATOM 632 C C . GLN A 1 84 ? 26.759 -11.679 -22.024 1.00 73.81 84 GLN A C 1
ATOM 634 O O . GLN A 1 84 ? 27.045 -10.754 -22.793 1.00 73.81 84 GLN A O 1
ATOM 639 N N . LYS A 1 85 ? 27.339 -12.879 -22.074 1.00 84.19 85 LYS A N 1
ATOM 640 C CA . LYS A 1 85 ? 28.328 -13.268 -23.080 1.00 84.19 85 LYS A CA 1
ATOM 641 C C . LYS A 1 85 ? 27.710 -13.207 -24.481 1.00 84.19 85 LYS A C 1
ATOM 643 O O . LYS A 1 85 ? 26.546 -13.552 -24.670 1.00 84.19 85 LYS A O 1
ATOM 648 N N . GLY A 1 86 ? 28.497 -12.764 -25.460 1.00 85.94 86 GLY A N 1
ATOM 649 C CA . GLY A 1 86 ? 28.089 -12.721 -26.869 1.00 85.94 86 GLY A CA 1
ATOM 650 C C . GLY A 1 86 ? 27.374 -11.441 -27.316 1.00 85.94 86 GLY A C 1
ATOM 651 O O . GLY A 1 86 ? 26.987 -11.355 -28.480 1.00 85.94 86 GLY A O 1
ATOM 652 N N . THR A 1 87 ? 27.228 -10.440 -26.441 1.00 91.81 87 THR A N 1
ATOM 653 C CA . THR A 1 87 ? 26.824 -9.087 -26.859 1.00 91.81 87 THR A CA 1
ATOM 654 C C . THR A 1 87 ? 28.019 -8.328 -27.441 1.00 91.81 87 THR A C 1
ATOM 656 O O . THR A 1 87 ? 29.150 -8.487 -26.981 1.00 91.81 87 THR A O 1
ATOM 659 N N . GLY A 1 88 ? 27.797 -7.523 -28.479 1.00 94.62 88 GLY A N 1
ATOM 660 C CA . GLY A 1 88 ? 28.875 -6.798 -29.144 1.00 94.62 88 GLY A CA 1
ATOM 661 C C . GLY A 1 88 ? 28.402 -5.820 -30.215 1.00 94.62 88 GLY A C 1
ATOM 662 O O . GLY A 1 88 ? 27.265 -5.868 -30.675 1.00 94.62 88 GLY A O 1
ATOM 663 N N . PHE A 1 89 ? 29.311 -4.929 -30.613 1.00 96.69 89 PHE A N 1
ATOM 664 C CA . PHE A 1 89 ? 29.049 -3.832 -31.553 1.00 96.69 89 PHE A CA 1
ATOM 665 C C . PHE A 1 89 ? 30.134 -3.676 -32.634 1.00 96.69 89 PHE A C 1
ATOM 667 O O . PHE A 1 89 ? 30.198 -2.656 -33.312 1.00 96.69 89 PHE A O 1
ATOM 674 N N . ALA A 1 90 ? 31.012 -4.672 -32.787 1.00 95.00 90 ALA A N 1
ATOM 675 C CA . ALA A 1 90 ? 32.159 -4.592 -33.693 1.00 95.00 90 ALA A CA 1
ATOM 676 C C . ALA A 1 90 ? 31.767 -4.561 -35.184 1.00 95.00 90 ALA A C 1
ATOM 678 O O . ALA A 1 90 ? 32.470 -3.958 -35.991 1.00 95.00 90 ALA A O 1
ATOM 679 N N . ASN A 1 91 ? 30.669 -5.229 -35.553 1.00 97.50 91 ASN A N 1
ATOM 680 C CA . ASN A 1 91 ? 30.150 -5.307 -36.917 1.00 97.50 91 ASN A CA 1
ATOM 681 C C . ASN A 1 91 ? 28.628 -5.537 -36.928 1.00 97.50 91 ASN A C 1
ATOM 683 O O . ASN A 1 91 ? 28.020 -5.803 -35.885 1.00 97.50 91 ASN A O 1
ATOM 687 N N . ALA A 1 92 ? 28.022 -5.463 -38.115 1.00 97.56 92 ALA A N 1
ATOM 688 C CA . ALA A 1 92 ? 26.589 -5.672 -38.313 1.00 97.56 92 ALA A CA 1
ATOM 689 C C . ALA A 1 92 ? 26.089 -7.019 -37.756 1.00 97.56 92 ALA A C 1
ATOM 691 O O . ALA A 1 92 ? 25.062 -7.076 -37.080 1.00 97.56 92 ALA A O 1
ATOM 692 N N . GLU A 1 93 ? 26.835 -8.106 -37.967 1.00 97.62 93 GLU A N 1
ATOM 693 C CA . GLU A 1 93 ? 26.458 -9.427 -37.455 1.00 97.62 93 GLU A CA 1
ATOM 694 C C . GLU A 1 93 ? 26.432 -9.484 -35.925 1.00 97.62 93 GLU A C 1
ATOM 696 O O . GLU A 1 93 ? 25.534 -10.085 -35.337 1.00 97.62 93 GLU A O 1
ATOM 701 N N . ALA A 1 94 ? 27.408 -8.856 -35.262 1.00 96.06 94 ALA A N 1
ATOM 702 C CA . ALA A 1 94 ? 27.457 -8.769 -33.807 1.00 96.06 94 ALA A CA 1
ATOM 703 C C . ALA A 1 94 ? 26.275 -7.961 -33.257 1.00 96.06 94 ALA A C 1
ATOM 705 O O . ALA A 1 94 ? 25.690 -8.352 -32.243 1.00 96.06 94 ALA A O 1
ATOM 706 N N . ALA A 1 95 ? 25.876 -6.891 -33.951 1.00 97.50 95 ALA A N 1
ATOM 707 C CA . ALA A 1 95 ? 24.691 -6.119 -33.598 1.00 97.50 95 ALA A CA 1
ATOM 708 C C . ALA A 1 95 ? 23.411 -6.959 -33.726 1.00 97.50 95 ALA A C 1
ATOM 710 O O . ALA A 1 95 ? 22.633 -7.030 -32.776 1.00 97.50 95 ALA A O 1
ATOM 711 N N . LEU A 1 96 ? 23.237 -7.687 -34.836 1.00 97.69 96 LEU A N 1
ATOM 712 C CA . LEU A 1 96 ? 22.094 -8.590 -35.030 1.00 97.69 96 LEU A CA 1
ATOM 713 C C . LEU A 1 96 ? 22.049 -9.694 -33.968 1.00 97.69 96 LEU A C 1
ATOM 715 O O . LEU A 1 96 ? 21.002 -9.929 -33.362 1.00 97.69 96 LEU A O 1
ATOM 719 N N . ARG A 1 97 ? 23.188 -10.336 -33.677 1.00 97.12 97 ARG A N 1
ATOM 720 C CA . ARG A 1 97 ? 23.288 -11.319 -32.584 1.00 97.12 97 ARG A CA 1
ATOM 721 C C . ARG A 1 97 ? 22.878 -10.705 -31.247 1.00 97.12 97 ARG A C 1
ATOM 723 O O . ARG A 1 97 ? 22.103 -11.313 -30.515 1.00 97.12 97 ARG A O 1
ATOM 730 N N . THR A 1 98 ? 23.328 -9.485 -30.962 1.00 97.06 98 THR A N 1
ATOM 731 C CA . THR A 1 98 ? 22.966 -8.758 -29.739 1.00 97.06 98 THR A CA 1
ATOM 732 C C . THR A 1 98 ? 21.467 -8.484 -29.664 1.00 97.06 98 THR A C 1
ATOM 734 O O . THR A 1 98 ? 20.878 -8.734 -28.618 1.00 97.06 98 THR A O 1
ATOM 737 N N . THR A 1 99 ? 20.834 -8.025 -30.753 1.00 97.06 99 THR A N 1
ATOM 738 C CA . THR A 1 99 ? 19.381 -7.770 -30.774 1.00 97.06 99 THR A CA 1
ATOM 739 C C . THR A 1 99 ? 18.573 -9.028 -30.461 1.00 97.06 99 THR A C 1
ATOM 741 O O . THR A 1 99 ? 17.699 -8.974 -29.604 1.00 97.06 99 THR A O 1
ATOM 744 N N . ARG A 1 100 ? 18.947 -10.181 -31.033 1.00 96.62 100 ARG A N 1
ATOM 745 C CA . ARG A 1 100 ? 18.301 -11.474 -30.751 1.00 96.62 100 ARG A CA 1
ATOM 746 C C . ARG A 1 100 ? 18.497 -11.911 -29.300 1.00 96.62 100 ARG A C 1
ATOM 748 O O . ARG A 1 100 ? 17.556 -12.309 -28.632 1.00 96.62 100 ARG A O 1
ATOM 755 N N . LEU A 1 101 ? 19.716 -11.777 -28.775 1.00 95.62 101 LEU A N 1
ATOM 756 C CA . LEU A 1 101 ? 20.044 -12.166 -27.398 1.00 95.62 101 LEU A CA 1
ATOM 757 C C . LEU A 1 101 ? 19.298 -11.353 -26.332 1.00 95.62 101 LEU A C 1
ATOM 759 O O . LEU A 1 101 ? 19.139 -11.823 -25.202 1.00 95.62 101 LEU A O 1
ATOM 763 N N . VAL A 1 102 ? 18.899 -10.117 -26.641 1.00 95.31 102 VAL A N 1
ATOM 764 C CA . VAL A 1 102 ? 18.153 -9.293 -25.687 1.00 95.31 102 VAL A CA 1
ATOM 765 C C . VAL A 1 102 ? 16.647 -9.519 -25.764 1.00 95.31 102 VAL A C 1
ATOM 767 O O . VAL A 1 102 ? 15.970 -9.130 -24.823 1.00 95.31 102 VAL A O 1
ATOM 770 N N . GLU A 1 103 ? 16.097 -10.144 -26.806 1.00 94.50 103 GLU A N 1
ATOM 771 C CA . GLU A 1 103 ? 14.641 -10.287 -26.974 1.00 94.50 103 GLU A CA 1
ATOM 772 C C . GLU A 1 103 ? 13.957 -10.961 -25.776 1.00 94.50 103 GLU A C 1
ATOM 774 O O . GLU A 1 103 ? 12.927 -10.454 -25.322 1.00 94.50 103 GLU A O 1
ATOM 779 N N . ASP A 1 104 ? 14.602 -11.973 -25.188 1.00 91.94 104 ASP A N 1
ATOM 780 C CA . ASP A 1 104 ? 14.125 -12.739 -24.024 1.00 91.94 104 ASP A CA 1
ATOM 781 C C . ASP A 1 104 ? 14.214 -11.981 -22.682 1.00 91.94 104 ASP A C 1
ATOM 783 O O . ASP A 1 104 ? 13.837 -12.491 -21.624 1.00 91.94 104 ASP A O 1
ATOM 787 N N . ARG A 1 105 ? 14.758 -10.758 -22.672 1.00 90.88 105 ARG A N 1
ATOM 788 C CA . ARG A 1 105 ? 14.969 -9.970 -21.448 1.00 90.88 105 ARG A CA 1
ATOM 789 C C . ARG A 1 105 ? 13.788 -9.039 -21.152 1.00 90.88 105 ARG A C 1
ATOM 791 O O . ARG A 1 105 ? 13.083 -8.599 -22.061 1.00 90.88 105 ARG A O 1
ATOM 798 N N . PRO A 1 106 ? 13.604 -8.627 -19.880 1.00 94.56 106 PRO A N 1
ATOM 799 C CA . PRO A 1 106 ? 12.596 -7.628 -19.545 1.00 94.56 106 PRO A CA 1
ATOM 800 C C . PRO A 1 106 ? 12.855 -6.304 -20.295 1.00 94.56 106 PRO A C 1
ATOM 802 O O . PRO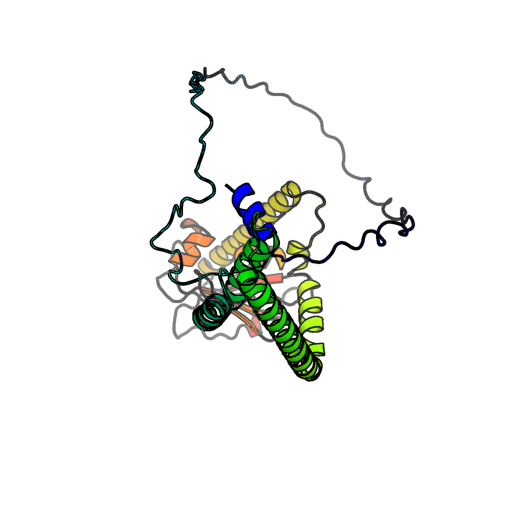 A 1 106 ? 14.018 -5.916 -20.455 1.00 94.56 106 PRO A O 1
ATOM 805 N N . PRO A 1 107 ? 11.805 -5.559 -20.703 1.00 92.75 107 PRO A N 1
ATOM 806 C CA . PRO A 1 107 ? 11.914 -4.404 -21.603 1.00 92.75 107 PRO A CA 1
ATOM 807 C C . PRO A 1 107 ? 12.975 -3.366 -21.217 1.00 92.75 107 PRO A C 1
ATOM 809 O O . PRO A 1 107 ? 13.727 -2.906 -22.074 1.00 92.75 107 PRO A O 1
ATOM 812 N N . ASN A 1 108 ? 13.095 -3.056 -19.923 1.00 92.25 108 ASN A N 1
ATOM 813 C CA . ASN A 1 108 ? 14.073 -2.091 -19.413 1.00 92.25 108 ASN A CA 1
ATOM 814 C C . ASN A 1 108 ? 15.523 -2.543 -19.640 1.00 92.25 108 ASN A C 1
ATOM 816 O O . ASN A 1 108 ? 16.391 -1.727 -19.937 1.00 92.25 108 ASN A O 1
ATOM 820 N N . LYS A 1 109 ? 15.794 -3.847 -19.526 1.00 92.88 109 LYS A N 1
ATOM 821 C CA . LYS A 1 109 ? 17.132 -4.397 -19.766 1.00 92.88 109 LYS A CA 1
ATOM 822 C C . LYS A 1 109 ? 17.463 -4.415 -21.254 1.00 92.88 109 LYS A C 1
ATOM 824 O O . LYS A 1 109 ? 18.589 -4.083 -21.600 1.00 92.88 109 LYS A O 1
ATOM 829 N N . ARG A 1 110 ? 16.482 -4.693 -22.122 1.00 95.12 110 ARG A N 1
ATOM 830 C CA . ARG A 1 110 ? 16.658 -4.651 -23.587 1.00 95.12 110 ARG A CA 1
ATOM 831 C C . ARG A 1 110 ? 17.154 -3.291 -24.050 1.00 95.12 110 ARG A C 1
ATOM 833 O O . ARG A 1 110 ? 18.226 -3.195 -24.639 1.00 95.12 110 ARG A O 1
ATOM 840 N N . ILE A 1 111 ? 16.413 -2.235 -23.710 1.00 95.94 111 ILE A N 1
ATOM 841 C CA . ILE A 1 111 ? 16.764 -0.876 -24.134 1.00 95.94 111 ILE A CA 1
ATOM 842 C C . ILE A 1 111 ? 18.094 -0.409 -23.537 1.00 95.94 111 ILE A C 1
ATOM 844 O O . ILE A 1 111 ? 18.885 0.214 -24.237 1.00 95.94 111 ILE A O 1
ATOM 848 N N . TRP A 1 112 ? 18.382 -0.755 -22.279 1.00 95.00 112 TRP A N 1
ATOM 849 C CA . TRP A 1 112 ? 19.646 -0.396 -21.638 1.00 95.00 112 TRP A CA 1
ATOM 850 C C . TRP A 1 112 ? 20.852 -1.055 -22.319 1.00 95.00 112 TRP A C 1
ATOM 852 O O . TRP A 1 112 ? 21.839 -0.379 -22.613 1.00 95.00 112 TRP A O 1
ATOM 862 N N . THR A 1 113 ? 20.762 -2.355 -22.619 1.00 94.88 113 THR A N 1
ATOM 863 C CA . THR A 1 113 ? 21.827 -3.092 -23.310 1.00 94.88 113 THR A CA 1
ATOM 864 C C . THR A 1 113 ? 22.054 -2.542 -24.716 1.00 94.88 113 THR A C 1
ATOM 866 O O . THR A 1 113 ? 23.197 -2.260 -25.072 1.00 94.88 113 THR A O 1
ATOM 869 N N . ILE A 1 114 ? 20.985 -2.321 -25.489 1.00 97.31 114 ILE A N 1
ATOM 870 C CA . ILE A 1 114 ? 21.091 -1.771 -26.848 1.00 97.31 114 ILE A CA 1
ATOM 871 C C . ILE A 1 114 ? 21.664 -0.347 -26.831 1.00 97.31 114 ILE A C 1
ATOM 873 O O . ILE A 1 114 ? 22.602 -0.071 -27.574 1.00 97.31 114 ILE A O 1
ATOM 877 N N . ASN A 1 115 ? 21.196 0.531 -25.935 1.00 97.38 115 ASN A N 1
ATOM 878 C CA . ASN A 1 115 ? 21.752 1.882 -25.786 1.00 97.38 115 ASN A CA 1
ATOM 879 C C . ASN A 1 115 ? 23.236 1.850 -25.414 1.00 97.38 115 ASN A C 1
ATOM 881 O O . ASN A 1 115 ? 24.029 2.613 -25.957 1.00 97.38 115 ASN A O 1
ATOM 885 N N . THR A 1 116 ? 23.630 0.951 -24.514 1.00 95.69 116 THR A N 1
ATOM 886 C CA . THR A 1 116 ? 25.028 0.832 -24.092 1.00 95.69 116 THR A CA 1
ATOM 887 C C . THR A 1 116 ? 25.917 0.405 -25.260 1.00 95.69 116 THR A C 1
ATOM 889 O O . THR A 1 116 ? 26.963 1.014 -25.478 1.00 95.69 116 THR A O 1
ATOM 892 N N . MET A 1 117 ? 25.507 -0.597 -26.046 1.00 97.12 117 MET A N 1
ATOM 893 C CA . MET A 1 117 ? 26.256 -1.021 -27.237 1.00 97.12 117 MET A CA 1
ATOM 894 C C . MET A 1 117 ? 26.304 0.081 -28.303 1.00 97.12 117 MET A C 1
ATOM 896 O O . MET A 1 117 ? 27.363 0.322 -28.879 1.00 97.12 117 MET A O 1
ATOM 900 N N . LEU A 1 118 ? 25.197 0.801 -28.505 1.00 97.75 118 LEU A N 1
ATOM 901 C CA . LEU A 1 118 ? 25.120 1.944 -29.413 1.00 97.75 118 LEU A CA 1
ATOM 902 C C . LEU A 1 118 ? 26.101 3.057 -29.021 1.00 97.75 118 LEU A C 1
ATOM 904 O O . LEU A 1 118 ? 26.877 3.511 -29.858 1.00 97.75 118 LEU A O 1
ATOM 908 N N . HIS A 1 119 ? 26.094 3.492 -27.758 1.00 96.44 119 HIS A N 1
ATOM 909 C CA . HIS A 1 119 ? 26.995 4.546 -27.286 1.00 96.44 119 HIS A CA 1
ATOM 910 C C . HIS A 1 119 ? 28.460 4.118 -27.366 1.00 96.44 119 HIS A C 1
ATOM 912 O O . HIS A 1 119 ? 29.298 4.899 -27.812 1.00 96.44 119 HIS A O 1
ATOM 918 N N . ARG A 1 120 ? 28.769 2.866 -27.009 1.00 95.88 120 ARG A N 1
ATOM 919 C CA . ARG A 1 120 ? 30.128 2.325 -27.146 1.00 95.88 120 ARG A CA 1
ATOM 920 C C . ARG A 1 120 ? 30.599 2.326 -28.600 1.00 95.88 120 ARG A C 1
ATOM 922 O O . ARG A 1 120 ? 31.732 2.712 -28.851 1.00 95.88 120 ARG A O 1
ATOM 929 N N . ALA A 1 121 ? 29.734 1.970 -29.551 1.00 96.75 121 ALA A N 1
ATOM 930 C CA . ALA A 1 121 ? 30.056 2.021 -30.977 1.00 96.75 121 ALA A CA 1
ATOM 931 C C . ALA A 1 121 ? 30.226 3.457 -31.503 1.00 96.75 121 ALA A C 1
ATOM 933 O O . ALA A 1 121 ? 31.120 3.727 -32.306 1.00 96.75 121 ALA A O 1
ATOM 934 N N . LYS A 1 122 ? 29.373 4.388 -31.052 1.00 97.06 122 LYS A N 1
ATOM 935 C CA . LYS A 1 122 ? 29.402 5.804 -31.456 1.00 97.06 122 LYS A CA 1
ATOM 936 C C . LYS A 1 122 ? 30.648 6.536 -30.972 1.00 97.06 122 LYS A C 1
ATOM 938 O O . LYS A 1 122 ? 31.181 7.359 -31.705 1.00 97.06 122 LYS A O 1
ATOM 943 N N . HIS A 1 123 ? 31.094 6.239 -29.756 1.00 95.94 123 HIS A N 1
ATOM 944 C CA . HIS A 1 123 ? 32.208 6.932 -29.107 1.00 95.94 123 HIS A CA 1
ATOM 945 C C . HIS A 1 123 ? 33.506 6.117 -29.111 1.00 95.94 123 HIS A C 1
ATOM 947 O O . HIS A 1 123 ? 34.434 6.436 -28.370 1.00 95.94 123 HIS A O 1
ATOM 953 N N . HIS A 1 124 ? 33.589 5.060 -29.925 1.00 95.38 124 HIS A N 1
ATOM 954 C CA . HIS A 1 124 ? 34.813 4.278 -30.030 1.00 95.38 124 HIS A CA 1
ATOM 955 C C . HIS A 1 124 ? 35.925 5.120 -30.691 1.00 95.38 124 HIS A C 1
ATOM 957 O O . HIS A 1 124 ? 35.700 5.639 -31.786 1.00 95.38 124 HIS A O 1
ATOM 963 N N . PRO A 1 125 ? 37.130 5.235 -30.092 1.00 95.75 125 PRO A N 1
ATOM 964 C CA . PRO A 1 125 ? 38.199 6.099 -30.610 1.00 95.75 125 PRO A CA 1
ATOM 965 C C . PRO A 1 125 ? 38.672 5.710 -32.018 1.00 95.75 125 PRO A C 1
ATOM 967 O O . PRO A 1 125 ? 39.085 6.564 -32.798 1.00 95.75 125 PRO A O 1
ATOM 970 N N . HIS A 1 126 ? 38.562 4.427 -32.367 1.00 95.50 126 HIS A N 1
ATOM 971 C CA . HIS A 1 126 ? 38.865 3.904 -33.699 1.00 95.50 126 HIS A CA 1
ATOM 972 C C . HIS A 1 126 ? 37.616 3.256 -34.293 1.00 95.50 126 HIS A C 1
ATOM 974 O O . HIS A 1 126 ? 37.448 2.037 -34.236 1.00 95.50 126 HIS A O 1
ATOM 980 N N . GLN A 1 127 ? 36.682 4.075 -34.773 1.00 95.38 127 GLN A N 1
ATOM 981 C CA . GLN A 1 127 ? 35.431 3.585 -35.347 1.00 95.38 127 GLN A CA 1
ATOM 982 C C . GLN A 1 127 ? 35.671 2.976 -36.737 1.00 95.38 127 GLN A C 1
ATOM 984 O O . GLN A 1 127 ? 36.096 3.663 -37.665 1.00 95.38 127 GLN A O 1
ATOM 989 N N . THR A 1 128 ? 35.377 1.685 -36.890 1.00 97.75 128 THR A N 1
ATOM 990 C CA . THR A 1 128 ? 35.481 0.973 -38.174 1.00 97.75 128 THR A CA 1
ATOM 991 C C . THR A 1 128 ? 34.187 1.088 -38.982 1.00 97.75 128 THR A C 1
ATOM 993 O O . THR A 1 128 ? 33.134 1.437 -38.443 1.00 97.75 128 THR A O 1
ATOM 996 N N . GLN A 1 129 ? 34.228 0.741 -40.273 1.00 97.81 129 GLN A N 1
ATOM 997 C CA . GLN A 1 129 ? 33.012 0.687 -41.092 1.00 97.81 129 GLN A CA 1
ATOM 998 C C . GLN A 1 129 ? 31.981 -0.301 -40.517 1.00 97.81 129 GLN A C 1
ATOM 1000 O O . GLN A 1 129 ? 30.811 0.044 -40.397 1.00 97.81 129 GLN A O 1
ATOM 1005 N N . GLY A 1 130 ? 32.424 -1.464 -40.026 1.00 97.62 130 GLY A N 1
ATOM 1006 C CA . GLY A 1 130 ? 31.533 -2.431 -39.377 1.00 97.62 130 GLY A CA 1
ATOM 1007 C C . GLY A 1 130 ? 30.820 -1.871 -38.138 1.00 97.62 130 GLY A C 1
ATOM 1008 O O . GLY A 1 130 ? 29.647 -2.173 -37.920 1.00 97.62 130 GLY A O 1
ATOM 1009 N N . MET A 1 131 ? 31.482 -1.017 -37.348 1.00 97.38 131 MET A N 1
ATOM 1010 C CA . MET A 1 131 ? 30.840 -0.342 -36.212 1.00 97.38 131 MET A CA 1
ATOM 1011 C C . MET A 1 131 ? 29.768 0.654 -36.669 1.00 97.38 131 MET A C 1
ATOM 1013 O O . MET A 1 131 ? 28.748 0.792 -35.997 1.00 97.38 131 MET A O 1
ATOM 1017 N N . ARG A 1 132 ? 29.957 1.326 -37.812 1.00 97.94 132 ARG A N 1
ATOM 1018 C CA . ARG A 1 132 ? 28.933 2.213 -38.394 1.00 97.94 132 ARG A CA 1
ATOM 1019 C C . ARG A 1 132 ? 27.703 1.429 -38.835 1.00 97.94 132 ARG A C 1
ATOM 1021 O O . ARG A 1 132 ? 26.584 1.845 -38.546 1.00 97.94 132 ARG A O 1
ATOM 1028 N N . ASP A 1 133 ? 27.909 0.260 -39.432 1.00 98.19 133 ASP A N 1
ATOM 1029 C CA . ASP A 1 133 ? 26.809 -0.623 -39.821 1.00 98.19 133 ASP A CA 1
ATOM 1030 C C . ASP A 1 133 ? 26.054 -1.145 -38.579 1.00 98.19 133 ASP A C 1
ATOM 1032 O O . ASP A 1 133 ? 24.823 -1.184 -38.556 1.00 98.19 133 ASP A O 1
ATOM 1036 N N . ALA A 1 134 ? 26.774 -1.467 -37.497 1.00 98.00 134 ALA A N 1
ATOM 1037 C CA . ALA A 1 134 ? 26.180 -1.835 -36.208 1.00 98.00 134 ALA A CA 1
ATOM 1038 C C . ALA A 1 134 ? 25.343 -0.699 -35.588 1.00 98.00 134 ALA A C 1
ATOM 1040 O O . ALA A 1 134 ? 24.258 -0.951 -35.060 1.00 98.00 134 ALA A O 1
ATOM 1041 N N . ILE A 1 135 ? 25.821 0.550 -35.665 1.00 98.19 135 ILE A N 1
ATOM 1042 C CA . ILE A 1 135 ? 25.092 1.737 -35.187 1.00 98.19 135 ILE A CA 1
ATOM 1043 C C . ILE A 1 135 ? 23.745 1.861 -35.896 1.00 98.19 135 ILE A C 1
ATOM 1045 O O . ILE A 1 135 ? 22.729 2.016 -35.219 1.00 98.19 135 ILE A O 1
ATOM 1049 N N . ALA A 1 136 ? 23.723 1.731 -37.226 1.00 98.38 136 ALA A N 1
ATOM 1050 C CA . ALA A 1 136 ? 22.494 1.834 -38.010 1.00 98.38 136 ALA A CA 1
ATOM 1051 C C . ALA A 1 136 ? 21.438 0.799 -37.574 1.00 98.38 136 ALA A C 1
ATOM 1053 O O . ALA A 1 136 ? 20.258 1.127 -37.439 1.00 98.38 136 ALA A O 1
ATOM 1054 N N . ILE A 1 137 ? 21.867 -0.433 -37.279 1.00 98.44 137 ILE A N 1
ATOM 1055 C CA . ILE A 1 137 ? 20.988 -1.510 -36.796 1.00 98.44 137 ILE A CA 1
ATOM 1056 C C . ILE A 1 137 ? 20.404 -1.175 -35.419 1.00 98.44 137 ILE A C 1
ATOM 1058 O O . ILE A 1 137 ? 19.202 -1.331 -35.199 1.00 98.44 137 ILE A O 1
ATOM 1062 N N . PHE A 1 138 ? 21.228 -0.699 -34.483 1.00 98.38 138 PHE A N 1
ATOM 1063 C CA . PHE A 1 138 ? 20.750 -0.342 -33.146 1.00 98.38 138 PHE A CA 1
ATOM 1064 C C . PHE A 1 138 ? 19.812 0.873 -33.157 1.00 98.38 138 PHE A C 1
ATOM 1066 O O . PHE A 1 138 ? 18.832 0.889 -32.414 1.00 98.38 138 PHE A O 1
ATOM 1073 N N . GLU A 1 139 ? 20.070 1.874 -34.001 1.00 98.12 139 GLU A N 1
ATOM 1074 C CA . GLU A 1 139 ? 19.184 3.034 -34.152 1.00 98.12 139 GLU A CA 1
ATOM 1075 C C . GLU A 1 139 ? 17.821 2.652 -34.737 1.00 98.12 139 GLU A C 1
ATOM 1077 O O . GLU A 1 139 ? 16.791 3.090 -34.215 1.00 98.12 139 GLU A O 1
ATOM 1082 N N . ASP A 1 140 ? 17.797 1.796 -35.766 1.00 98.38 140 ASP A N 1
ATOM 1083 C CA . ASP A 1 140 ? 16.552 1.251 -36.320 1.00 98.38 140 ASP A CA 1
ATOM 1084 C C . ASP A 1 140 ? 15.764 0.464 -35.265 1.00 98.38 140 ASP A C 1
ATOM 1086 O O . ASP A 1 140 ? 14.559 0.670 -35.100 1.00 98.38 140 ASP A O 1
ATOM 1090 N N . TRP A 1 141 ? 16.451 -0.373 -34.482 1.00 98.19 141 TRP A N 1
ATOM 1091 C CA . TRP A 1 141 ? 15.830 -1.133 -33.399 1.00 98.19 141 TRP A CA 1
ATOM 1092 C C . TRP A 1 141 ? 15.195 -0.218 -32.338 1.00 98.19 141 TRP A C 1
ATOM 1094 O O . TRP A 1 141 ? 14.038 -0.412 -31.958 1.00 98.19 141 TRP A O 1
ATOM 1104 N N . ILE A 1 142 ? 15.910 0.821 -31.883 1.00 97.44 142 ILE A N 1
ATOM 1105 C CA . ILE A 1 142 ? 15.397 1.770 -30.875 1.00 97.44 142 ILE A CA 1
ATOM 1106 C C . ILE A 1 142 ? 14.185 2.537 -31.408 1.00 97.44 142 ILE A C 1
ATOM 1108 O O . ILE A 1 142 ? 13.235 2.778 -30.657 1.00 97.44 142 ILE A O 1
ATOM 1112 N N . ARG A 1 143 ? 14.210 2.937 -32.685 1.00 97.62 143 ARG A N 1
ATOM 1113 C CA . ARG A 1 143 ? 13.088 3.623 -33.334 1.00 97.62 143 ARG A CA 1
ATOM 1114 C C . ARG A 1 143 ? 11.831 2.749 -33.318 1.00 97.62 143 ARG A C 1
ATOM 1116 O O . ARG A 1 143 ? 10.822 3.181 -32.761 1.00 97.62 143 ARG A O 1
ATOM 1123 N N . LYS A 1 144 ? 11.924 1.509 -33.813 1.00 97.44 144 LYS A N 1
ATOM 1124 C CA . LYS A 1 144 ? 10.807 0.543 -33.827 1.00 97.44 144 LYS A CA 1
ATOM 1125 C C . LYS A 1 144 ? 10.242 0.297 -32.429 1.00 97.44 144 LYS A C 1
ATOM 1127 O O . LYS A 1 144 ? 9.037 0.388 -32.212 1.00 97.44 144 LYS A O 1
ATOM 1132 N N . TYR A 1 145 ? 11.118 0.104 -31.443 1.00 96.00 145 TYR A N 1
ATOM 1133 C CA . TYR A 1 145 ? 10.706 -0.088 -30.052 1.00 96.00 145 TYR A CA 1
ATOM 1134 C C . TYR A 1 145 ? 9.892 1.097 -29.494 1.00 96.00 145 TYR A C 1
ATOM 1136 O O . TYR A 1 145 ? 8.921 0.905 -28.756 1.00 96.00 145 TYR A O 1
ATOM 1144 N N . LYS A 1 146 ? 10.265 2.341 -29.829 1.00 95.50 146 LYS A N 1
ATOM 1145 C CA . LYS A 1 146 ? 9.517 3.538 -29.405 1.00 95.50 146 LYS A CA 1
ATOM 1146 C C . LYS A 1 146 ? 8.140 3.610 -30.070 1.00 95.50 146 LYS A C 1
ATOM 1148 O O . LYS A 1 146 ? 7.163 3.896 -29.381 1.00 95.50 146 LYS A O 1
ATOM 1153 N N . GLU A 1 147 ? 8.053 3.318 -31.364 1.00 96.38 147 GLU A N 1
ATOM 1154 C CA . GLU A 1 147 ? 6.792 3.308 -32.120 1.00 96.38 147 GLU A CA 1
ATOM 1155 C C . GLU A 1 147 ? 5.801 2.269 -31.568 1.00 96.38 147 GLU A C 1
ATOM 1157 O O . GLU A 1 147 ? 4.623 2.576 -31.344 1.00 96.38 147 GLU A O 1
ATOM 1162 N N . GLU A 1 148 ? 6.286 1.066 -31.254 1.00 94.69 148 GLU A N 1
ATOM 1163 C CA . GLU A 1 148 ? 5.495 0.011 -30.612 1.00 94.69 148 GLU A CA 1
ATOM 1164 C C . GLU A 1 148 ? 5.004 0.436 -29.224 1.00 94.69 148 GLU A C 1
ATOM 1166 O O . GLU A 1 148 ? 3.822 0.280 -28.901 1.00 94.69 148 GLU A O 1
ATOM 1171 N N . LYS A 1 149 ? 5.886 1.023 -28.402 1.00 93.81 149 LYS A N 1
ATOM 1172 C CA . LYS A 1 149 ? 5.539 1.493 -27.053 1.00 93.81 149 LYS A CA 1
ATOM 1173 C C . LYS A 1 149 ? 4.450 2.566 -27.094 1.00 93.81 149 LYS A C 1
ATOM 1175 O O . LYS A 1 149 ? 3.512 2.514 -26.297 1.00 93.81 149 LYS A O 1
ATOM 1180 N N . GLU A 1 150 ? 4.551 3.525 -28.010 1.00 93.69 150 GLU A N 1
ATOM 1181 C CA . GLU A 1 150 ? 3.537 4.572 -28.173 1.00 93.69 150 GLU A CA 1
ATOM 1182 C C . GLU A 1 150 ? 2.208 4.015 -28.695 1.00 93.69 150 GLU A C 1
ATOM 1184 O O . GLU A 1 150 ? 1.141 4.398 -28.207 1.00 93.69 150 GLU A O 1
ATOM 1189 N N . SER A 1 151 ? 2.246 3.043 -29.605 1.00 93.69 151 SER A N 1
ATOM 1190 C CA . SER A 1 151 ? 1.041 2.349 -30.079 1.00 93.69 151 SER A CA 1
ATOM 1191 C C . SER A 1 151 ? 0.338 1.588 -28.947 1.00 93.69 151 SER A C 1
ATOM 1193 O O . SER A 1 151 ? -0.876 1.713 -28.771 1.00 93.69 151 SER A O 1
ATOM 1195 N N . GLN A 1 152 ? 1.094 0.883 -28.098 1.00 90.38 152 GLN A N 1
ATOM 1196 C CA . GLN A 1 152 ? 0.552 0.201 -26.917 1.00 90.38 152 GLN A CA 1
ATOM 1197 C C . GLN A 1 152 ? -0.036 1.179 -25.891 1.00 90.38 152 GLN A C 1
ATOM 1199 O O . GLN A 1 152 ? -1.086 0.903 -25.307 1.00 90.38 152 GLN A O 1
ATOM 1204 N N . LYS A 1 153 ? 0.607 2.333 -25.663 1.00 89.38 153 LYS A N 1
ATOM 1205 C CA . LYS A 1 153 ? 0.071 3.382 -24.781 1.00 89.38 153 LYS A CA 1
ATOM 1206 C C . LYS A 1 153 ? -1.252 3.936 -25.304 1.00 89.38 153 LYS A C 1
ATOM 1208 O O . LYS A 1 153 ? -2.194 4.058 -24.526 1.00 89.38 153 LYS A O 1
ATOM 1213 N N . LYS A 1 154 ? -1.344 4.241 -26.603 1.00 90.12 154 LYS A N 1
ATOM 1214 C CA . LYS A 1 154 ? -2.586 4.716 -27.236 1.00 90.12 154 LYS A CA 1
ATOM 1215 C C . LYS A 1 154 ? -3.704 3.679 -27.120 1.00 90.12 154 LYS A C 1
ATOM 1217 O O . LYS A 1 154 ? -4.812 4.036 -26.735 1.00 90.12 154 LYS A O 1
ATOM 1222 N N . ALA A 1 155 ? -3.403 2.400 -27.354 1.00 88.00 155 ALA A N 1
ATOM 1223 C CA . ALA A 1 155 ? -4.368 1.315 -27.182 1.00 88.00 155 ALA A CA 1
ATOM 1224 C C . ALA A 1 155 ? -4.882 1.213 -25.733 1.00 88.00 155 ALA A C 1
ATOM 1226 O O . ALA A 1 155 ? -6.091 1.149 -25.518 1.00 88.00 155 ALA A O 1
ATOM 1227 N N . LYS A 1 156 ? -3.984 1.280 -24.737 1.00 83.94 156 LYS A N 1
ATOM 1228 C CA . LYS A 1 156 ? -4.354 1.283 -23.309 1.00 83.94 156 LYS A CA 1
ATOM 1229 C C . LYS A 1 156 ? -5.157 2.518 -22.906 1.00 83.94 156 LYS A C 1
ATOM 1231 O O . LYS A 1 156 ? -6.102 2.400 -22.140 1.00 83.94 156 LYS A O 1
ATOM 1236 N N . LYS A 1 157 ? -4.806 3.696 -23.425 1.00 80.12 157 LYS A N 1
ATOM 1237 C CA . LYS A 1 157 ? -5.552 4.935 -23.173 1.00 80.12 157 LYS A CA 1
ATOM 1238 C C . LYS A 1 157 ? -6.968 4.842 -23.744 1.00 80.12 157 LYS A C 1
ATOM 1240 O O . LYS A 1 157 ? -7.929 5.195 -23.069 1.00 80.12 157 LYS A O 1
ATOM 1245 N N . ASN A 1 158 ? -7.114 4.310 -24.954 1.00 76.88 158 ASN A N 1
ATOM 1246 C CA . ASN A 1 158 ? -8.423 4.146 -25.583 1.00 76.88 158 ASN A CA 1
ATOM 1247 C C . ASN A 1 158 ? -9.287 3.092 -24.872 1.00 76.88 158 ASN A C 1
ATOM 1249 O O . ASN A 1 158 ? -10.500 3.270 -24.792 1.00 76.88 158 ASN A O 1
ATOM 1253 N N . SER A 1 159 ? -8.689 2.035 -24.309 1.00 69.94 159 SER A N 1
ATOM 1254 C CA . SER A 1 159 ? -9.431 1.059 -23.501 1.00 69.94 159 SER A CA 1
ATOM 1255 C C . SER A 1 159 ? -9.769 1.574 -22.097 1.00 69.94 159 SER A C 1
ATOM 1257 O O . SER A 1 159 ? -10.833 1.251 -21.575 1.00 69.94 159 SER A O 1
ATOM 1259 N N . SER A 1 160 ? -8.920 2.410 -21.494 1.00 59.69 160 SER A N 1
ATOM 1260 C CA . SER A 1 160 ? -9.136 2.936 -20.142 1.00 59.69 160 SER A CA 1
ATOM 1261 C C . SER A 1 160 ? -10.137 4.097 -20.097 1.00 59.69 160 SER A C 1
ATOM 1263 O O . SER A 1 160 ? -10.893 4.223 -19.136 1.00 59.69 160 SER A O 1
ATOM 1265 N N . THR A 1 161 ? -10.230 4.895 -21.166 1.00 57.38 161 THR A N 1
ATOM 1266 C CA . THR A 1 161 ? -11.126 6.068 -21.235 1.00 57.38 161 THR A CA 1
ATOM 1267 C C . THR A 1 161 ? -12.621 5.691 -21.213 1.00 57.38 161 THR A C 1
ATOM 1269 O O . THR A 1 161 ? -13.454 6.533 -20.898 1.00 57.38 161 THR A O 1
ATOM 1272 N N . ARG A 1 162 ? -12.993 4.426 -21.471 1.00 52.19 162 ARG A N 1
ATOM 1273 C CA . ARG A 1 162 ? -14.402 3.978 -21.474 1.00 52.19 162 ARG A CA 1
ATOM 1274 C C . ARG A 1 162 ? -14.925 3.472 -20.115 1.00 52.19 162 ARG A C 1
ATOM 1276 O O . ARG A 1 162 ? -16.133 3.319 -19.981 1.00 52.19 162 ARG A O 1
ATOM 1283 N N . SER A 1 163 ? -14.063 3.275 -19.107 1.00 53.06 163 SER A N 1
ATOM 1284 C CA . SER A 1 163 ? -14.467 2.727 -17.791 1.00 53.06 163 SER A CA 1
ATOM 1285 C C . SER A 1 163 ? -13.898 3.460 -16.560 1.00 53.06 163 SER A C 1
ATOM 1287 O O . SER A 1 163 ? -14.116 3.000 -15.443 1.00 53.06 163 SER A O 1
ATOM 1289 N N . GLN A 1 164 ? -13.161 4.570 -16.713 1.00 52.75 164 GLN A N 1
ATOM 1290 C CA . GLN A 1 164 ? -12.371 5.170 -15.616 1.00 52.75 164 GLN A CA 1
ATOM 1291 C C . GLN A 1 164 ? -12.840 6.528 -15.062 1.00 52.75 164 GLN A C 1
ATOM 1293 O O . GLN A 1 164 ? -12.130 7.096 -14.235 1.00 52.75 164 GLN A O 1
ATOM 1298 N N . SER A 1 165 ? -14.016 7.050 -15.418 1.00 54.03 165 SER A N 1
ATOM 1299 C CA . SER A 1 165 ? -14.534 8.242 -14.718 1.00 54.03 165 SER A CA 1
ATOM 1300 C C . SER A 1 165 ? -14.970 7.938 -13.275 1.00 54.03 165 SER A C 1
ATOM 1302 O O . SER A 1 165 ? -14.768 8.767 -12.401 1.00 54.03 165 SER A O 1
ATOM 1304 N N . GLN A 1 166 ? -15.471 6.733 -12.976 1.00 56.31 166 GLN A N 1
ATOM 1305 C CA . GLN A 1 166 ? -15.947 6.396 -11.623 1.00 56.31 166 GLN A CA 1
ATOM 1306 C C . GLN A 1 166 ? -14.862 6.164 -10.545 1.00 56.31 166 GLN A C 1
ATOM 1308 O O . GLN A 1 166 ? -15.057 6.624 -9.422 1.00 56.31 166 GLN A O 1
ATOM 1313 N N . PRO A 1 167 ? -13.719 5.497 -10.809 1.00 57.09 167 PRO A N 1
ATOM 1314 C CA . PRO A 1 167 ? -12.758 5.166 -9.750 1.00 57.09 167 PRO A CA 1
ATOM 1315 C C . PRO A 1 167 ? -12.031 6.379 -9.163 1.00 57.09 167 PRO A C 1
ATOM 1317 O O . PRO A 1 167 ? -11.673 6.374 -7.987 1.00 57.09 167 PRO A O 1
ATOM 1320 N N . HIS A 1 168 ? -11.782 7.415 -9.971 1.00 58.72 168 HIS A N 1
ATOM 1321 C CA . HIS A 1 168 ? -11.062 8.601 -9.507 1.00 58.72 168 HIS A CA 1
ATOM 1322 C C . HIS A 1 168 ? -11.935 9.472 -8.600 1.00 58.72 168 HIS A C 1
ATOM 1324 O O . HIS A 1 168 ? -11.452 9.977 -7.589 1.00 58.72 168 HIS A O 1
ATOM 1330 N N . ASP A 1 169 ? -13.222 9.601 -8.922 1.00 65.00 169 ASP A N 1
ATOM 1331 C CA . ASP A 1 169 ? -14.169 10.342 -8.091 1.00 65.00 169 ASP A CA 1
ATOM 1332 C C . ASP A 1 169 ? -14.425 9.611 -6.770 1.00 65.00 169 ASP A C 1
ATOM 1334 O O . ASP A 1 169 ? -14.338 10.233 -5.716 1.00 65.00 169 ASP A O 1
ATOM 1338 N N . GLN A 1 170 ? -14.571 8.280 -6.804 1.00 65.75 170 GLN A N 1
ATOM 1339 C CA . GLN A 1 170 ? -14.639 7.454 -5.592 1.00 65.75 170 GLN A CA 1
ATOM 1340 C C . GLN A 1 170 ? -13.374 7.581 -4.736 1.00 65.75 170 GLN A C 1
ATOM 1342 O O . GLN A 1 170 ? -13.458 7.743 -3.524 1.00 65.75 170 GLN A O 1
ATOM 1347 N N . HIS A 1 171 ? -12.183 7.553 -5.342 1.00 65.94 171 HIS A N 1
ATOM 1348 C CA . HIS A 1 171 ? -10.937 7.759 -4.603 1.00 65.94 171 HIS A CA 1
ATOM 1349 C C . HIS A 1 171 ? -10.865 9.165 -3.995 1.00 65.94 171 HIS A C 1
ATOM 1351 O O . HIS A 1 171 ? -10.447 9.323 -2.852 1.00 65.94 171 HIS A O 1
ATOM 1357 N N . ARG A 1 172 ? -11.273 10.197 -4.738 1.00 66.25 172 ARG A N 1
ATOM 1358 C CA . ARG A 1 172 ? -11.285 11.583 -4.257 1.00 66.25 172 ARG A CA 1
ATOM 1359 C C . ARG A 1 172 ? -12.268 11.772 -3.102 1.00 66.25 172 ARG A C 1
ATOM 1361 O O . ARG A 1 172 ? -11.928 12.457 -2.144 1.00 66.25 172 ARG A O 1
ATOM 1368 N N . GLU A 1 173 ? -13.435 11.142 -3.171 1.00 69.88 173 GLU A N 1
ATOM 1369 C CA . GLU A 1 173 ? -14.437 11.121 -2.104 1.00 69.88 173 GLU A CA 1
ATOM 1370 C C . GLU A 1 173 ? -13.919 10.378 -0.864 1.00 69.88 173 GLU A C 1
ATOM 1372 O O . GLU A 1 173 ? -13.965 10.912 0.242 1.00 69.88 173 GLU A O 1
ATOM 1377 N N . LEU A 1 174 ? -13.288 9.213 -1.049 1.00 65.19 174 LEU A N 1
ATOM 1378 C CA . LEU A 1 174 ? -12.640 8.472 0.035 1.00 65.19 174 LEU A CA 1
ATOM 1379 C C . LEU A 1 174 ? -11.519 9.285 0.689 1.00 65.19 174 LEU A C 1
ATOM 1381 O O . LEU A 1 174 ? -11.423 9.315 1.913 1.00 65.19 174 LEU A O 1
ATOM 1385 N N . VAL A 1 175 ? -10.670 9.964 -0.086 1.00 65.31 175 VAL A N 1
ATOM 1386 C CA . VAL A 1 175 ? -9.604 10.837 0.442 1.00 65.31 175 VAL A CA 1
ATOM 1387 C C . VAL A 1 175 ? -10.177 12.044 1.189 1.00 65.31 175 VAL A C 1
ATOM 1389 O O . VAL A 1 175 ? -9.598 12.463 2.188 1.00 65.31 175 VAL A O 1
ATOM 1392 N N . ALA A 1 176 ? -11.316 12.577 0.742 1.00 67.69 176 ALA A N 1
ATOM 1393 C CA . ALA A 1 176 ? -12.010 13.683 1.397 1.00 67.69 176 ALA A CA 1
ATOM 1394 C C . ALA A 1 176 ? -12.803 13.264 2.650 1.00 67.69 176 ALA A C 1
ATOM 1396 O O . ALA A 1 176 ? -13.246 14.137 3.397 1.00 67.69 176 ALA A O 1
ATOM 1397 N N . SER A 1 177 ? -12.976 11.961 2.899 1.00 69.94 177 SER A N 1
ATOM 1398 C CA . SER A 1 177 ? -13.672 11.467 4.089 1.00 69.94 177 SER A CA 1
ATOM 1399 C C . SER A 1 177 ? -12.979 11.907 5.384 1.00 69.94 177 SER A C 1
ATOM 1401 O O . SER A 1 177 ? -11.751 12.018 5.471 1.00 69.94 177 SER A O 1
ATOM 1403 N N . SER A 1 178 ? -13.774 12.100 6.436 1.00 67.31 178 SER A N 1
ATOM 1404 C CA . SER A 1 178 ? -13.291 12.414 7.789 1.00 67.31 178 SER A CA 1
ATOM 1405 C C . SER A 1 178 ? -12.297 11.370 8.321 1.00 67.31 178 SER A C 1
ATOM 1407 O O . SER A 1 178 ? -11.403 11.708 9.102 1.00 67.31 178 SER A O 1
ATOM 1409 N N . ALA A 1 179 ? -12.414 10.121 7.857 1.00 65.06 179 ALA A N 1
ATOM 1410 C CA . ALA A 1 179 ? -11.519 9.018 8.180 1.00 65.06 179 ALA A CA 1
ATOM 1411 C C . ALA A 1 179 ? -10.098 9.221 7.621 1.00 65.06 179 ALA A C 1
ATOM 1413 O O . ALA A 1 179 ? -9.124 8.909 8.308 1.00 65.06 179 ALA A O 1
ATOM 1414 N N . ASN A 1 180 ? -9.971 9.786 6.414 1.00 70.44 180 ASN A N 1
ATOM 1415 C CA . ASN A 1 180 ? -8.685 10.062 5.762 1.00 70.44 180 ASN A CA 1
ATOM 1416 C C . ASN A 1 180 ? -8.160 11.478 6.020 1.00 70.44 180 ASN A C 1
ATOM 1418 O O . ASN A 1 180 ? -6.964 11.725 5.848 1.00 70.44 180 ASN A O 1
ATOM 1422 N N . ALA A 1 181 ? -9.009 12.388 6.505 1.00 69.00 181 ALA A N 1
ATOM 1423 C CA . ALA A 1 181 ? -8.614 13.744 6.881 1.00 69.00 181 ALA A CA 1
ATOM 1424 C C . ALA A 1 181 ? -7.421 13.766 7.849 1.00 69.00 181 ALA A C 1
ATOM 1426 O O . ALA A 1 181 ? -6.639 14.708 7.828 1.00 69.00 181 ALA A O 1
ATOM 1427 N N . PHE A 1 182 ? -7.238 12.716 8.656 1.00 67.06 182 PHE A N 1
ATOM 1428 C CA . PHE A 1 182 ? -6.094 12.592 9.552 1.00 67.06 182 PHE A CA 1
ATOM 1429 C C . PHE A 1 182 ? -4.779 12.325 8.807 1.00 67.06 182 PHE A C 1
ATOM 1431 O O . PHE A 1 182 ? -3.775 12.957 9.109 1.00 67.06 182 PHE A O 1
ATOM 1438 N N . SER A 1 183 ? -4.774 11.448 7.795 1.00 67.50 183 SER A N 1
ATOM 1439 C CA . SER A 1 183 ? -3.582 11.144 6.982 1.00 67.50 183 SER A CA 1
ATOM 1440 C C . SER A 1 183 ? -3.132 12.319 6.113 1.00 67.50 183 SER A C 1
ATOM 1442 O O . SER A 1 183 ? -1.954 12.413 5.778 1.00 67.50 183 SER A O 1
ATOM 1444 N N . TYR A 1 184 ? -4.063 13.209 5.770 1.00 65.31 184 TYR A N 1
ATOM 1445 C CA . TYR A 1 184 ? -3.818 14.400 4.955 1.00 65.31 184 TYR A CA 1
ATOM 1446 C C . TYR A 1 184 ? -3.957 15.703 5.740 1.00 65.31 184 TYR A C 1
ATOM 1448 O O . TYR A 1 184 ? -3.987 16.780 5.140 1.00 65.31 184 TYR A O 1
ATOM 1456 N N . ALA A 1 185 ? -4.050 15.633 7.072 1.00 66.19 185 ALA A N 1
ATOM 1457 C CA . ALA A 1 185 ? -4.042 16.823 7.900 1.00 66.19 185 ALA A CA 1
ATOM 1458 C C . ALA A 1 185 ? -2.728 17.545 7.605 1.00 66.19 185 ALA A C 1
ATOM 1460 O O . ALA A 1 185 ? -1.652 17.004 7.850 1.00 66.19 185 ALA A O 1
ATOM 1461 N N . ASN A 1 186 ? -2.825 18.741 7.022 1.00 60.47 186 ASN A N 1
ATOM 1462 C CA . ASN A 1 186 ? -1.694 19.578 6.626 1.00 60.47 186 ASN A CA 1
ATOM 1463 C C . ASN A 1 186 ? -0.951 20.113 7.863 1.00 60.47 186 ASN A C 1
ATOM 1465 O O . ASN A 1 186 ? -0.845 21.324 8.074 1.00 60.47 186 ASN A O 1
ATOM 1469 N N . SER A 1 187 ? -0.437 19.230 8.717 1.00 72.62 187 SER A N 1
ATOM 1470 C CA . SER A 1 187 ? 0.576 19.595 9.686 1.00 72.62 187 SER A CA 1
ATOM 1471 C C . SER A 1 187 ? 1.784 20.063 8.886 1.00 72.62 187 SER A C 1
ATOM 1473 O O . SER A 1 187 ? 2.375 19.306 8.117 1.00 72.62 187 SER A O 1
ATOM 1475 N N . LYS A 1 188 ? 2.147 21.332 9.058 1.00 77.50 188 LYS A N 1
ATOM 1476 C CA . LYS A 1 188 ? 3.319 21.925 8.398 1.00 77.50 188 LYS A CA 1
ATOM 1477 C C . LYS A 1 188 ? 4.630 21.238 8.796 1.00 77.50 188 LYS A C 1
ATOM 1479 O O . LYS A 1 188 ? 5.645 21.454 8.145 1.00 77.50 188 LYS A O 1
ATOM 1484 N N . ASP A 1 189 ? 4.592 20.449 9.865 1.00 89.62 189 ASP A N 1
ATOM 1485 C CA . ASP A 1 189 ? 5.728 19.805 10.495 1.00 89.62 189 ASP A CA 1
ATOM 1486 C C . ASP A 1 189 ? 5.439 18.318 10.775 1.00 89.62 189 ASP A C 1
ATOM 1488 O O . ASP A 1 189 ? 4.350 17.949 11.226 1.00 89.62 189 ASP A O 1
ATOM 1492 N N . PHE A 1 190 ? 6.429 17.470 10.493 1.00 86.81 190 PHE A N 1
ATOM 1493 C CA . PHE A 1 190 ? 6.327 16.014 10.598 1.00 86.81 190 PHE A CA 1
ATOM 1494 C C . PHE A 1 190 ? 6.293 15.532 12.055 1.00 86.81 190 PHE A C 1
ATOM 1496 O O . PHE A 1 190 ? 5.587 14.572 12.371 1.00 86.81 190 PHE A O 1
ATOM 1503 N N . ASP A 1 191 ? 6.999 16.207 12.962 1.00 90.56 191 ASP A N 1
ATOM 1504 C CA . ASP A 1 191 ? 7.009 15.831 14.378 1.00 90.56 191 ASP A CA 1
ATOM 1505 C C . ASP A 1 191 ? 5.645 16.095 15.027 1.00 90.56 191 ASP A C 1
ATOM 1507 O O . ASP A 1 191 ? 5.137 15.272 15.795 1.00 90.56 191 ASP A O 1
ATOM 1511 N N . SER A 1 192 ? 4.998 17.192 14.634 1.00 87.75 192 SER A N 1
ATOM 1512 C CA . SER A 1 192 ? 3.629 17.527 15.034 1.00 87.75 192 SER A CA 1
ATOM 1513 C C . SER A 1 192 ? 2.619 16.460 14.584 1.00 87.75 192 SER A C 1
ATOM 1515 O O . SER A 1 192 ? 1.788 16.020 15.383 1.00 87.75 192 SER A O 1
ATOM 1517 N N . PHE A 1 193 ? 2.730 15.975 13.340 1.00 87.94 193 PHE A N 1
ATOM 1518 C CA . PHE A 1 193 ? 1.917 14.863 12.826 1.00 87.94 193 PHE A CA 1
ATOM 1519 C C . PHE A 1 193 ? 2.097 13.581 13.643 1.00 87.94 193 PHE A C 1
ATOM 1521 O O . PHE A 1 193 ? 1.125 12.918 14.018 1.00 87.94 193 PHE A O 1
ATOM 1528 N N . LEU A 1 194 ? 3.354 13.222 13.924 1.00 89.81 194 LEU A N 1
ATOM 1529 C CA . LEU A 1 194 ? 3.682 12.028 14.697 1.00 89.81 194 LEU A CA 1
ATOM 1530 C C . LEU A 1 194 ? 3.156 12.117 16.130 1.00 89.81 194 LEU A C 1
ATOM 1532 O O . LEU A 1 194 ? 2.677 11.114 16.661 1.00 89.81 194 LEU A O 1
ATOM 1536 N N . SER A 1 195 ? 3.240 13.293 16.755 1.00 90.69 195 SER A N 1
ATOM 1537 C CA . SER A 1 195 ? 2.696 13.525 18.093 1.00 90.69 195 SER A CA 1
ATOM 1538 C C . SER A 1 195 ? 1.183 13.320 18.114 1.00 90.69 195 SER A C 1
ATOM 1540 O O . SER A 1 195 ? 0.694 12.513 18.905 1.00 90.69 195 SER A O 1
ATOM 1542 N N . LEU A 1 196 ? 0.463 13.959 17.187 1.00 89.44 196 LEU A N 1
ATOM 1543 C CA . LEU A 1 196 ? -0.991 13.836 17.068 1.00 89.44 196 LEU A CA 1
ATOM 1544 C C . LEU A 1 196 ? -1.410 12.381 16.805 1.00 89.44 196 LEU A C 1
ATOM 1546 O O . LEU A 1 196 ? -2.285 11.849 17.478 1.00 89.44 196 LEU A O 1
ATOM 1550 N N . SER A 1 197 ? -0.716 11.686 15.899 1.00 90.00 197 SER A N 1
ATOM 1551 C CA . SER A 1 197 ? -0.976 10.271 15.596 1.00 90.00 197 SER A CA 1
ATOM 1552 C C . SER A 1 197 ? -0.807 9.363 16.816 1.00 90.00 197 SER A C 1
ATOM 1554 O O . SER A 1 197 ? -1.592 8.436 17.028 1.00 90.00 197 SER A O 1
ATOM 1556 N N . ARG A 1 198 ? 0.213 9.618 17.645 1.00 92.81 198 ARG A N 1
ATOM 1557 C CA . ARG A 1 198 ? 0.444 8.864 18.886 1.00 92.81 198 ARG A CA 1
ATOM 1558 C C . ARG A 1 198 ? -0.638 9.135 19.924 1.00 92.81 198 ARG A C 1
ATOM 1560 O O . ARG A 1 198 ? -1.049 8.201 20.612 1.00 92.81 198 ARG A O 1
ATOM 1567 N N . GLU A 1 199 ? -1.076 10.382 20.044 1.00 93.75 199 GLU A N 1
ATOM 1568 C CA . GLU A 1 199 ? -2.145 10.784 20.956 1.00 93.75 199 GLU A CA 1
ATOM 1569 C C . GLU A 1 199 ? -3.479 10.147 20.560 1.00 93.75 199 GLU A C 1
ATOM 1571 O O . GLU A 1 199 ? -4.071 9.429 21.363 1.00 93.75 199 GLU A O 1
ATOM 1576 N N . THR A 1 200 ? -3.873 10.255 19.292 1.00 91.81 200 THR A N 1
ATOM 1577 C CA . THR A 1 200 ? -5.086 9.622 18.758 1.00 91.81 200 THR A CA 1
ATOM 1578 C C . THR A 1 200 ? -5.064 8.099 18.915 1.00 91.81 200 THR A C 1
ATOM 1580 O O . THR A 1 200 ? -6.061 7.502 19.323 1.00 91.81 200 THR A O 1
ATOM 1583 N N . LEU A 1 201 ? -3.916 7.449 18.689 1.00 93.44 201 LEU A N 1
ATOM 1584 C CA . LEU A 1 201 ? -3.761 6.015 18.955 1.00 93.44 201 LEU A CA 1
ATOM 1585 C C . LEU A 1 201 ? -3.925 5.680 20.446 1.00 93.44 201 LEU A C 1
ATOM 1587 O O . LEU A 1 201 ? -4.536 4.668 20.798 1.00 93.44 201 LEU A O 1
ATOM 1591 N N . LYS A 1 202 ? -3.356 6.501 21.336 1.00 95.00 202 LYS A N 1
ATOM 1592 C CA . LYS A 1 202 ? -3.447 6.319 22.791 1.00 95.00 202 LYS A CA 1
ATOM 1593 C C . LYS A 1 202 ? -4.896 6.440 23.266 1.00 95.00 202 LYS A C 1
ATOM 1595 O O . LYS A 1 202 ? -5.338 5.595 24.046 1.00 95.00 202 LYS A O 1
ATOM 1600 N N . GLU A 1 203 ? -5.625 7.441 22.785 1.00 94.00 203 GLU A N 1
ATOM 1601 C CA . GLU A 1 203 ? -7.040 7.657 23.096 1.00 94.00 203 GLU A CA 1
ATOM 1602 C C . GLU A 1 203 ? -7.927 6.538 22.545 1.00 94.00 203 GLU A C 1
ATOM 1604 O O . GLU A 1 203 ? -8.724 5.971 23.291 1.00 94.00 203 GLU A O 1
ATOM 1609 N N . GLY A 1 204 ? -7.724 6.129 21.287 1.00 92.56 204 GLY A N 1
ATOM 1610 C CA . GLY A 1 204 ? -8.465 5.014 20.695 1.00 92.56 204 GLY A CA 1
ATOM 1611 C C . GLY A 1 204 ? -8.257 3.703 21.454 1.00 92.56 204 GLY A C 1
ATOM 1612 O O . GLY A 1 204 ? -9.214 2.981 21.739 1.00 92.56 204 GLY A O 1
ATOM 1613 N N . LYS A 1 205 ? -7.021 3.415 21.886 1.00 94.06 205 LYS A N 1
ATOM 1614 C CA . LYS A 1 205 ? -6.746 2.260 22.756 1.00 94.06 205 LYS A CA 1
ATOM 1615 C C . LYS A 1 205 ? -7.432 2.378 24.117 1.00 94.06 205 LYS A C 1
ATOM 1617 O O . LYS A 1 205 ? -7.865 1.361 24.656 1.00 94.06 205 LYS A O 1
ATOM 1622 N N . ALA A 1 206 ? -7.527 3.578 24.688 1.00 94.19 206 ALA A N 1
ATOM 1623 C CA . ALA A 1 206 ? -8.228 3.798 25.951 1.00 94.19 206 ALA A CA 1
ATOM 1624 C C . ALA A 1 206 ? -9.744 3.567 25.812 1.00 94.19 206 ALA A C 1
ATOM 1626 O O . ALA A 1 206 ? -10.329 2.894 26.662 1.00 94.19 206 ALA A O 1
ATOM 1627 N N . ALA A 1 207 ? -10.358 4.038 24.722 1.00 92.06 207 ALA A N 1
ATOM 1628 C CA . ALA A 1 207 ? -11.764 3.775 24.412 1.00 92.06 207 ALA A CA 1
ATOM 1629 C C . ALA A 1 207 ? -12.031 2.271 24.238 1.00 92.06 207 ALA A C 1
ATOM 1631 O O . ALA A 1 207 ? -12.939 1.726 24.867 1.00 92.06 207 ALA A O 1
ATOM 1632 N N . LEU A 1 208 ? -11.175 1.571 23.482 1.00 91.81 208 LEU A N 1
ATOM 1633 C CA . LEU A 1 208 ? -11.277 0.121 23.306 1.00 91.81 208 LEU A CA 1
ATOM 1634 C C . LEU A 1 208 ? -11.172 -0.630 24.641 1.00 91.81 208 LEU A C 1
ATOM 1636 O O . LEU A 1 208 ? -11.977 -1.518 24.911 1.00 91.81 208 LEU A O 1
ATOM 1640 N N . ARG A 1 209 ? -10.224 -0.254 25.510 1.00 93.00 209 ARG A N 1
ATOM 1641 C CA . ARG A 1 209 ? -10.109 -0.831 26.862 1.00 93.00 209 ARG A CA 1
ATOM 1642 C C . ARG A 1 209 ? -11.388 -0.647 27.670 1.00 93.00 209 ARG A C 1
ATOM 1644 O O . ARG A 1 209 ? -11.867 -1.615 28.252 1.00 93.00 209 ARG A O 1
ATOM 1651 N N . LYS A 1 210 ? -11.950 0.564 27.676 1.00 92.00 210 LYS A N 1
ATOM 1652 C CA . LYS A 1 210 ? -13.190 0.877 28.397 1.00 92.00 210 LYS A CA 1
ATOM 1653 C C . LYS A 1 210 ? -14.355 0.011 27.909 1.00 92.00 210 LYS A C 1
ATOM 1655 O O . LYS A 1 210 ? -15.052 -0.571 28.736 1.00 92.00 210 LYS A O 1
ATOM 1660 N N . ALA A 1 211 ? -14.517 -0.128 26.592 1.00 89.69 211 ALA A N 1
ATOM 1661 C CA . ALA A 1 211 ? -15.560 -0.968 26.008 1.00 89.69 211 ALA A CA 1
ATOM 1662 C C . ALA A 1 211 ? -15.379 -2.451 26.387 1.00 89.69 211 ALA A C 1
ATOM 1664 O O . ALA A 1 211 ? -16.340 -3.111 26.782 1.00 89.69 211 ALA A O 1
ATOM 1665 N N . VAL A 1 212 ? -14.141 -2.964 26.347 1.00 89.50 212 VAL A N 1
ATOM 1666 C CA . VAL A 1 212 ? -13.818 -4.347 26.745 1.00 89.50 212 VAL A CA 1
ATOM 1667 C C . VAL A 1 212 ? -14.094 -4.602 28.227 1.00 89.50 212 VAL A C 1
ATOM 1669 O O . VAL A 1 212 ? -14.662 -5.638 28.584 1.00 89.50 212 VAL A O 1
ATOM 1672 N N . GLU A 1 213 ? -13.725 -3.665 29.098 1.00 90.06 213 GLU A N 1
ATOM 1673 C CA . GLU A 1 213 ? -13.992 -3.761 30.533 1.00 90.06 213 GLU A CA 1
ATOM 1674 C C . GLU A 1 213 ? -15.491 -3.741 30.843 1.00 90.06 213 GLU A C 1
ATOM 1676 O O . GLU A 1 213 ? -15.956 -4.525 31.671 1.00 90.06 213 GLU A O 1
ATOM 1681 N N . GLU A 1 214 ? -16.260 -2.882 30.173 1.00 89.56 214 GLU A N 1
ATOM 1682 C CA . GLU A 1 214 ? -17.711 -2.828 30.334 1.00 89.56 214 GLU A CA 1
ATOM 1683 C C . GLU A 1 214 ? -18.379 -4.129 29.876 1.00 89.56 214 GLU A C 1
ATOM 1685 O O . GLU A 1 214 ? -19.130 -4.732 30.646 1.00 89.56 214 GLU A O 1
ATOM 1690 N N . ALA A 1 215 ? -18.027 -4.629 28.689 1.00 86.56 215 ALA A N 1
ATOM 1691 C CA . ALA A 1 215 ? -18.550 -5.895 28.176 1.00 86.56 215 ALA A CA 1
ATOM 1692 C C . ALA A 1 215 ? -18.194 -7.092 29.063 1.00 86.56 215 ALA A C 1
ATOM 1694 O O . ALA A 1 215 ? -18.943 -8.065 29.136 1.00 86.56 215 ALA A O 1
ATOM 1695 N N . SER A 1 216 ? -17.059 -7.023 29.762 1.00 85.75 216 SER A N 1
ATOM 1696 C CA . SER A 1 216 ? -16.645 -8.055 30.715 1.00 85.75 216 SER A CA 1
ATOM 1697 C C . SER A 1 216 ? -17.460 -8.026 32.012 1.00 85.75 216 SER A C 1
ATOM 1699 O O . SER A 1 216 ? -17.611 -9.068 32.651 1.00 85.75 216 SER A O 1
ATOM 1701 N N . ARG A 1 217 ? -17.992 -6.859 32.408 1.00 87.38 217 ARG A N 1
ATOM 1702 C CA . ARG A 1 217 ? -18.839 -6.695 33.604 1.00 87.38 217 ARG A CA 1
ATOM 1703 C C . ARG A 1 217 ? -20.306 -7.032 33.339 1.00 87.38 217 ARG A C 1
ATOM 1705 O O . ARG A 1 217 ? -20.980 -7.518 34.245 1.00 87.38 217 ARG A O 1
ATOM 1712 N N . GLN A 1 218 ? -20.812 -6.764 32.136 1.00 85.06 218 GLN A N 1
ATOM 1713 C CA . GLN A 1 218 ? -22.225 -6.962 31.814 1.00 85.06 218 GLN A CA 1
ATOM 1714 C C . GLN A 1 218 ? -22.547 -8.417 31.433 1.00 85.06 218 GLN A C 1
ATOM 1716 O O . GLN A 1 218 ? -21.800 -9.086 30.721 1.00 85.06 218 GLN A O 1
ATOM 1721 N N . SER A 1 219 ? -23.719 -8.907 31.849 1.00 80.25 219 SER A N 1
ATOM 1722 C CA . SER A 1 219 ? -24.231 -10.228 31.446 1.00 80.25 219 SER A CA 1
ATOM 1723 C C . SER A 1 219 ? -24.571 -10.303 29.953 1.00 80.25 219 SER A C 1
ATOM 1725 O O . SER A 1 219 ? -24.478 -11.375 29.357 1.00 80.25 219 SER A O 1
ATOM 1727 N N . SER A 1 220 ? -24.903 -9.159 29.346 1.00 78.50 220 SER A N 1
ATOM 1728 C CA . SER A 1 220 ? -25.131 -8.980 27.906 1.00 78.50 220 SER A CA 1
ATOM 1729 C C . SER A 1 220 ? -23.891 -9.273 27.060 1.00 78.50 220 SER A C 1
ATOM 1731 O O . SER A 1 220 ? -24.028 -9.469 25.856 1.00 78.50 220 SER A O 1
ATOM 1733 N N . CYS A 1 221 ? -22.699 -9.307 27.675 1.00 79.31 221 CYS A N 1
ATOM 1734 C CA . CYS A 1 221 ? -21.417 -9.404 26.982 1.00 79.31 221 CYS A CA 1
ATOM 1735 C C . CYS A 1 221 ? -21.187 -8.255 25.982 1.00 79.31 221 CYS A C 1
ATOM 1737 O O . CYS A 1 221 ? -20.387 -8.403 25.061 1.00 79.31 221 CYS A O 1
ATOM 1739 N N . ALA A 1 222 ? -21.880 -7.126 26.160 1.00 82.19 222 ALA A N 1
ATOM 1740 C CA . ALA A 1 222 ? -21.758 -5.933 25.336 1.00 82.19 222 ALA A CA 1
ATOM 1741 C C . ALA A 1 222 ? -21.268 -4.748 26.180 1.00 82.19 222 ALA A C 1
ATOM 1743 O O . ALA A 1 222 ? -21.608 -4.628 27.355 1.00 82.19 222 ALA A O 1
ATOM 1744 N N . GLY A 1 223 ? -20.450 -3.892 25.584 1.00 83.81 223 GLY A N 1
ATOM 1745 C CA . GLY A 1 223 ? -19.934 -2.664 26.178 1.00 83.81 223 GLY A CA 1
ATOM 1746 C C . GLY A 1 223 ? -19.794 -1.601 25.102 1.00 83.81 223 GLY A C 1
ATOM 1747 O O . GLY A 1 223 ? -19.697 -1.931 23.920 1.00 83.81 223 GLY A O 1
ATOM 1748 N N . ALA A 1 224 ? -19.806 -0.330 25.480 1.00 85.62 224 ALA A N 1
ATOM 1749 C CA . ALA A 1 224 ? -19.702 0.752 24.515 1.00 85.62 224 ALA A CA 1
ATOM 1750 C C . ALA A 1 224 ? -18.773 1.850 25.024 1.00 85.62 224 ALA A C 1
ATOM 1752 O O . ALA A 1 224 ? -18.745 2.205 26.201 1.00 85.62 224 ALA A O 1
ATOM 1753 N N . ALA A 1 225 ? -18.000 2.429 24.117 1.00 88.31 225 ALA A N 1
ATOM 1754 C CA . ALA A 1 225 ? -17.222 3.618 24.408 1.00 88.31 225 ALA A CA 1
ATOM 1755 C C . ALA A 1 225 ? -17.389 4.623 23.274 1.00 88.31 225 ALA A C 1
ATOM 1757 O O . ALA A 1 225 ? -17.408 4.257 22.104 1.00 88.31 225 ALA A O 1
ATOM 1758 N N . ALA A 1 226 ? -17.486 5.903 23.615 1.00 87.69 226 ALA A N 1
ATOM 1759 C CA . ALA A 1 226 ? -17.343 6.949 22.616 1.00 87.69 226 ALA A CA 1
ATOM 1760 C C . ALA A 1 226 ? -15.906 6.919 22.074 1.00 87.69 226 ALA A C 1
ATOM 1762 O O . ALA A 1 226 ? -14.952 6.805 22.852 1.00 87.69 226 ALA A O 1
ATOM 1763 N N . CYS A 1 227 ? -15.756 7.018 20.759 1.00 87.25 227 CYS A N 1
ATOM 1764 C CA . CYS A 1 227 ? -14.472 7.273 20.122 1.00 87.25 227 CYS A CA 1
ATOM 1765 C C . CYS A 1 227 ? -14.685 8.157 18.896 1.00 87.25 227 CYS A C 1
ATOM 1767 O O . CYS A 1 227 ? -15.798 8.303 18.418 1.00 87.25 227 CYS A O 1
ATOM 1769 N N . THR A 1 228 ? -13.636 8.742 18.341 1.00 87.69 228 THR A N 1
ATOM 1770 C CA . THR A 1 228 ? -13.735 9.375 17.022 1.00 87.69 228 THR A CA 1
AT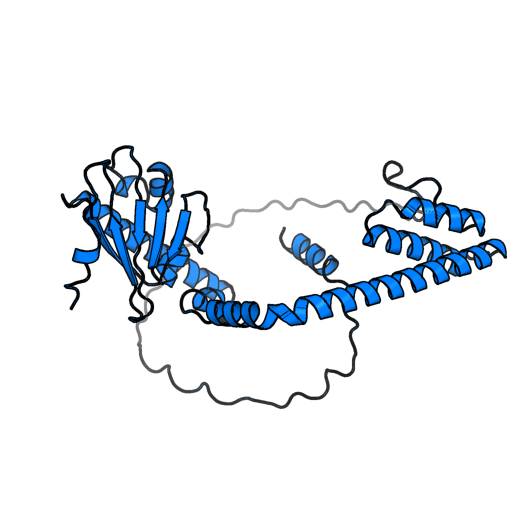OM 1771 C C . THR A 1 228 ? -13.390 8.375 15.922 1.00 87.69 228 THR A C 1
ATOM 1773 O O . THR A 1 228 ? -12.747 7.349 16.173 1.00 87.69 228 THR A O 1
ATOM 1776 N N . ILE A 1 229 ? -13.767 8.672 14.675 1.00 84.50 229 ILE A N 1
ATOM 1777 C CA . ILE A 1 229 ? -13.366 7.845 13.529 1.00 84.50 229 ILE A CA 1
ATOM 1778 C C . ILE A 1 229 ? -11.839 7.761 13.401 1.00 84.50 229 ILE A C 1
ATOM 1780 O O . ILE A 1 229 ? -11.310 6.707 13.069 1.00 84.50 229 ILE A O 1
ATOM 1784 N N . GLN A 1 230 ? -11.116 8.831 13.747 1.00 86.94 230 GLN A N 1
ATOM 1785 C CA . GLN A 1 230 ? -9.654 8.867 13.699 1.00 86.94 230 GLN A CA 1
ATOM 1786 C C . GLN A 1 230 ? -9.028 7.990 14.786 1.00 86.94 230 GLN A C 1
ATOM 1788 O O . GLN A 1 230 ? -8.043 7.300 14.540 1.00 86.94 230 GLN A O 1
ATOM 1793 N N . GLN A 1 231 ? -9.615 7.971 15.984 1.00 90.31 231 GLN A N 1
ATOM 1794 C CA . GLN A 1 231 ? -9.205 7.059 17.053 1.00 90.31 231 GLN A CA 1
ATOM 1795 C C . GLN A 1 231 ? -9.436 5.599 16.649 1.00 90.31 231 GLN A C 1
ATOM 1797 O O . GLN A 1 231 ? -8.573 4.750 16.874 1.00 90.31 231 GLN A O 1
ATOM 1802 N N . PHE A 1 232 ? -10.570 5.306 16.008 1.00 89.25 232 PHE A N 1
ATOM 1803 C CA . PHE A 1 232 ? -10.877 3.975 15.496 1.00 89.25 232 PHE A CA 1
ATOM 1804 C C . PHE A 1 232 ? -9.901 3.539 14.391 1.00 89.25 232 PHE A C 1
ATOM 1806 O O . PHE A 1 232 ? -9.285 2.475 14.499 1.00 89.25 232 PHE A O 1
ATOM 1813 N N . THR A 1 233 ? -9.690 4.367 13.363 1.00 88.75 233 THR A N 1
ATOM 1814 C CA . THR A 1 233 ? -8.756 4.056 12.270 1.00 88.75 233 THR A CA 1
ATOM 1815 C C . THR A 1 233 ? -7.306 4.010 12.740 1.00 88.75 233 THR A C 1
ATOM 1817 O O . THR A 1 233 ? -6.538 3.208 12.219 1.00 88.75 233 THR A O 1
ATOM 1820 N N . ALA A 1 234 ? -6.916 4.774 13.765 1.00 90.81 234 ALA A N 1
ATOM 1821 C CA . ALA A 1 234 ? -5.591 4.649 14.369 1.00 90.81 234 ALA A CA 1
ATOM 1822 C C . ALA A 1 234 ? -5.383 3.271 15.021 1.00 90.81 234 ALA A C 1
ATOM 1824 O O . ALA A 1 234 ? -4.289 2.712 14.948 1.00 90.81 234 ALA A O 1
ATOM 1825 N N . VAL A 1 235 ? -6.421 2.708 15.650 1.00 92.69 235 VAL A N 1
ATOM 1826 C CA . VAL A 1 235 ? -6.345 1.410 16.338 1.00 92.69 235 VAL A CA 1
ATOM 1827 C C . VAL A 1 235 ? -6.390 0.234 15.363 1.00 92.69 235 VAL A C 1
ATOM 1829 O O . VAL A 1 235 ? -5.608 -0.705 15.520 1.00 92.69 235 VAL A O 1
ATOM 1832 N N . PHE A 1 236 ? -7.292 0.269 14.381 1.00 91.31 236 PHE A N 1
ATOM 1833 C CA . PHE A 1 236 ? -7.568 -0.874 13.503 1.00 91.31 236 PHE A CA 1
ATOM 1834 C C . PHE A 1 236 ? -7.013 -0.712 12.080 1.00 91.31 236 PHE A C 1
ATOM 1836 O O . PHE A 1 236 ? -6.815 -1.699 11.377 1.00 91.31 236 PHE A O 1
ATOM 1843 N N . GLY A 1 237 ? -6.704 0.501 11.637 1.00 91.12 237 GLY A N 1
ATOM 1844 C CA . GLY A 1 237 ? -6.357 0.776 10.244 1.00 91.12 237 GLY A CA 1
ATOM 1845 C C . GLY A 1 237 ? -7.572 0.748 9.309 1.00 91.12 237 GLY A C 1
ATOM 1846 O O . GLY A 1 237 ? -8.727 0.715 9.738 1.00 91.12 237 GLY A O 1
ATOM 1847 N N . GLY A 1 238 ? -7.302 0.785 8.003 1.00 89.19 238 GLY A N 1
ATOM 1848 C CA . GLY A 1 238 ? -8.334 0.758 6.961 1.00 89.19 238 GLY A CA 1
ATOM 1849 C C . GLY A 1 238 ? -9.035 -0.604 6.806 1.00 89.19 238 GLY A C 1
ATOM 1850 O O . GLY A 1 238 ? -8.630 -1.587 7.435 1.00 89.19 238 GLY A O 1
ATOM 1851 N N . PRO A 1 239 ? -10.086 -0.689 5.971 1.00 89.25 239 PRO A N 1
ATOM 1852 C CA . PRO A 1 239 ? -10.746 -1.954 5.645 1.00 89.25 239 PRO A CA 1
ATOM 1853 C C . PRO A 1 239 ? -9.768 -2.941 4.991 1.00 89.25 239 PRO A C 1
ATOM 1855 O O . PRO A 1 239 ? -8.894 -2.543 4.221 1.00 89.25 239 PRO A O 1
ATOM 1858 N N . GLY A 1 240 ? -9.908 -4.232 5.289 1.00 90.38 240 GLY A N 1
ATOM 1859 C CA . GLY A 1 240 ? -9.026 -5.283 4.779 1.00 90.38 240 GLY A CA 1
ATOM 1860 C C . GLY A 1 240 ? -8.765 -6.413 5.774 1.00 90.38 240 GLY A C 1
ATOM 1861 O O . GLY A 1 240 ? -9.401 -6.509 6.824 1.00 90.38 240 GLY A O 1
ATOM 1862 N N . THR A 1 241 ? -7.821 -7.285 5.422 1.00 90.56 241 THR A N 1
ATOM 1863 C CA . THR A 1 241 ? -7.335 -8.365 6.292 1.00 90.56 241 THR A CA 1
ATOM 1864 C C . THR A 1 241 ? -6.042 -7.929 6.970 1.00 90.56 241 THR A C 1
ATOM 1866 O O . THR A 1 241 ? -5.103 -7.495 6.305 1.00 90.56 241 THR A O 1
ATOM 1869 N N . HIS A 1 242 ? -5.992 -8.081 8.288 1.00 90.00 242 HIS A N 1
ATOM 1870 C CA . HIS A 1 242 ? -4.909 -7.648 9.165 1.00 90.00 242 HIS A CA 1
ATOM 1871 C C . HIS A 1 242 ? -4.447 -8.806 10.050 1.00 90.00 242 HIS A C 1
ATOM 1873 O O . HIS A 1 242 ? -5.132 -9.817 10.168 1.00 90.00 242 HIS A O 1
ATOM 1879 N N . GLY A 1 243 ? -3.310 -8.647 10.734 1.00 88.69 243 GLY A N 1
ATOM 1880 C CA . GLY A 1 243 ? -2.797 -9.672 11.657 1.00 88.69 243 GLY A CA 1
ATOM 1881 C C . GLY A 1 243 ? -3.745 -10.009 12.816 1.00 88.69 243 GLY A C 1
ATOM 1882 O O . GLY A 1 243 ? -3.688 -11.113 13.342 1.00 88.69 243 GLY A O 1
ATOM 1883 N N . TYR A 1 244 ? -4.647 -9.088 13.175 1.00 89.00 244 TYR A N 1
ATOM 1884 C CA . TYR A 1 244 ? -5.657 -9.312 14.210 1.00 89.00 244 TYR A CA 1
ATOM 1885 C C . TYR A 1 244 ? -6.955 -9.957 13.679 1.00 89.00 244 TYR A C 1
ATOM 1887 O O . TYR A 1 244 ? -7.755 -10.432 14.483 1.00 89.00 244 TYR A O 1
ATOM 1895 N N . GLY A 1 245 ? -7.205 -9.952 12.360 1.00 89.44 245 GLY A N 1
ATOM 1896 C CA . GLY A 1 245 ? -8.452 -10.433 11.751 1.00 89.44 245 GLY A CA 1
ATOM 1897 C C . GLY A 1 245 ? -8.926 -9.598 10.551 1.00 89.44 245 GLY A C 1
ATOM 1898 O O . GLY A 1 245 ? -8.119 -9.193 9.718 1.00 89.44 245 GLY A O 1
ATOM 1899 N N . LYS A 1 246 ? -10.237 -9.345 10.419 1.00 90.69 246 LYS A N 1
ATOM 1900 C CA . LYS A 1 246 ? -10.841 -8.717 9.222 1.00 90.69 246 LYS A CA 1
ATOM 1901 C C . LYS A 1 246 ? -11.643 -7.460 9.557 1.00 90.69 246 LYS A C 1
ATOM 1903 O O . LYS A 1 246 ? -12.520 -7.505 10.414 1.00 90.69 246 LYS A O 1
ATOM 1908 N N . HIS A 1 247 ? -11.397 -6.377 8.827 1.00 89.81 247 HIS A N 1
ATOM 1909 C CA . HIS A 1 247 ? -12.158 -5.129 8.869 1.00 89.81 247 HIS A CA 1
ATOM 1910 C C . HIS A 1 247 ? -12.981 -4.987 7.580 1.00 89.81 247 HIS A C 1
ATOM 1912 O O . HIS A 1 247 ? -12.420 -4.963 6.483 1.00 89.81 247 HIS A O 1
ATOM 1918 N N . VAL A 1 248 ? -14.306 -4.918 7.701 1.00 87.69 248 VAL A N 1
ATOM 1919 C CA . VAL A 1 248 ? -15.256 -4.790 6.584 1.00 87.69 248 VAL A CA 1
ATOM 1920 C C . VAL A 1 248 ? -16.092 -3.524 6.761 1.00 87.69 248 VAL A C 1
ATOM 1922 O O . VAL A 1 248 ? -16.357 -3.124 7.893 1.00 87.69 248 VAL A O 1
ATOM 1925 N N . ILE A 1 249 ? -16.480 -2.896 5.649 1.00 85.88 249 ILE A N 1
ATOM 1926 C CA . ILE A 1 249 ? -17.406 -1.761 5.618 1.00 85.88 249 ILE A CA 1
ATOM 1927 C C . ILE A 1 249 ? -18.604 -2.158 4.755 1.00 85.88 249 ILE A C 1
ATOM 1929 O O . ILE A 1 249 ? -18.428 -2.453 3.574 1.00 85.88 249 ILE A O 1
ATOM 1933 N N . GLU A 1 250 ? -19.805 -2.164 5.331 1.00 84.00 250 GLU A N 1
ATOM 1934 C CA . GLU A 1 250 ? -21.056 -2.496 4.637 1.00 84.00 250 GLU A CA 1
ATOM 1935 C C . GLU A 1 250 ? -22.123 -1.452 4.979 1.00 84.00 250 GLU A C 1
ATOM 1937 O O . GLU A 1 250 ? -22.460 -1.254 6.142 1.00 84.00 250 GLU A O 1
ATOM 1942 N N . GLY A 1 251 ? -22.637 -0.732 3.976 1.00 81.88 251 GLY A N 1
ATOM 1943 C CA . GLY A 1 251 ? -23.670 0.294 4.192 1.00 81.88 251 GLY A CA 1
ATOM 1944 C C . GLY A 1 251 ? -23.253 1.422 5.150 1.00 81.88 251 GLY A C 1
ATOM 1945 O O . GLY A 1 251 ? -24.076 1.886 5.931 1.00 81.88 251 GLY A O 1
ATOM 1946 N N . GLY A 1 252 ? -21.972 1.814 5.145 1.00 76.25 252 GLY A N 1
ATOM 1947 C CA . GLY A 1 252 ? -21.409 2.815 6.067 1.00 76.25 252 GLY A CA 1
ATOM 1948 C C . GLY A 1 252 ? -21.081 2.278 7.465 1.00 76.25 252 GLY A C 1
ATOM 1949 O O . GLY A 1 252 ? -20.451 2.972 8.256 1.00 76.25 252 GLY A O 1
ATOM 1950 N N . ARG A 1 253 ? -21.445 1.025 7.766 1.00 79.88 253 ARG A N 1
ATOM 1951 C CA . ARG A 1 253 ? -21.117 0.361 9.027 1.00 79.88 253 ARG A CA 1
ATOM 1952 C C . ARG A 1 253 ? -19.752 -0.301 8.936 1.00 79.88 253 ARG A C 1
ATOM 1954 O O . ARG A 1 253 ? -19.516 -1.119 8.050 1.00 79.88 253 ARG A O 1
ATOM 1961 N N . HIS A 1 254 ? -18.879 0.003 9.887 1.00 85.00 254 HIS A N 1
ATOM 1962 C CA . HIS A 1 254 ? -17.600 -0.679 10.047 1.00 85.00 254 HIS A CA 1
ATOM 1963 C C . HIS A 1 254 ? -17.771 -1.942 10.906 1.00 85.00 254 HIS A C 1
ATOM 1965 O O . HIS A 1 254 ? -18.595 -2.024 11.810 1.00 85.00 254 HIS A O 1
ATOM 1971 N N . THR A 1 255 ? -17.028 -3.001 10.624 1.00 86.38 255 THR A N 1
ATOM 1972 C CA . THR A 1 255 ? -17.066 -4.228 11.432 1.00 86.38 255 THR A CA 1
ATOM 1973 C C . THR A 1 255 ? -15.674 -4.817 11.489 1.00 86.38 255 THR A C 1
ATOM 1975 O O . THR A 1 255 ? -15.056 -5.036 10.448 1.00 86.38 255 THR A O 1
ATOM 1978 N N . VAL A 1 256 ? -15.166 -5.066 12.699 1.00 89.00 256 VAL A N 1
ATOM 1979 C CA . VAL A 1 256 ? -13.805 -5.563 12.920 1.00 89.00 256 VAL A CA 1
ATOM 1980 C C . VAL A 1 256 ? -13.850 -6.903 13.636 1.00 89.00 256 VAL A C 1
ATOM 1982 O O . VAL A 1 256 ? -13.931 -7.015 14.854 1.00 89.00 256 VAL A O 1
ATOM 1985 N N . ARG A 1 257 ? -13.741 -7.983 12.879 1.00 88.94 257 ARG A N 1
ATOM 1986 C CA . ARG A 1 257 ? -13.677 -9.317 13.462 1.00 88.94 257 ARG A CA 1
ATOM 1987 C C . ARG A 1 257 ? -12.248 -9.616 13.899 1.00 88.94 257 ARG A C 1
ATOM 1989 O O . ARG A 1 257 ? -11.384 -9.745 13.040 1.00 88.94 257 ARG A O 1
ATOM 1996 N N . ILE A 1 258 ? -12.021 -9.767 15.204 1.00 89.50 258 ILE A N 1
ATOM 1997 C CA . ILE A 1 258 ? -10.749 -10.265 15.743 1.00 89.50 258 ILE A CA 1
ATOM 1998 C C . ILE A 1 258 ? -10.867 -11.778 15.940 1.00 89.50 258 ILE A C 1
ATOM 2000 O O . ILE A 1 258 ? -11.868 -12.281 16.444 1.00 89.50 258 ILE A O 1
ATOM 2004 N N . GLU A 1 259 ? -9.875 -12.537 15.492 1.00 85.88 259 GLU A N 1
ATOM 2005 C CA . GLU A 1 259 ? -9.998 -14.001 15.465 1.00 85.88 259 GLU A CA 1
ATOM 2006 C C . GLU A 1 259 ? -9.586 -14.665 16.783 1.00 85.88 259 GLU A C 1
ATOM 2008 O O . GLU A 1 259 ? -10.081 -15.748 17.100 1.00 85.88 259 GLU A O 1
ATOM 2013 N N . SER A 1 260 ? -8.734 -14.014 17.583 1.00 87.81 260 SER A N 1
ATOM 2014 C CA . SER A 1 260 ? -8.205 -14.590 18.820 1.00 87.81 260 SER A CA 1
ATOM 2015 C C . SER A 1 260 ? -8.119 -13.595 19.983 1.00 87.81 260 SER A C 1
ATOM 2017 O O . SER A 1 260 ? -7.923 -12.388 19.816 1.00 87.81 260 SER A O 1
ATOM 2019 N N . VAL A 1 261 ? -8.216 -14.129 21.206 1.00 88.88 261 VAL A N 1
ATOM 2020 C CA . VAL A 1 261 ? -7.996 -13.367 22.449 1.00 88.88 261 VAL A CA 1
ATOM 2021 C C . VAL A 1 261 ? -6.550 -12.874 22.544 1.00 88.88 261 VAL A C 1
ATOM 2023 O O . VAL A 1 261 ? -6.291 -11.826 23.133 1.00 88.88 261 VAL A O 1
ATOM 2026 N N . GLU A 1 262 ? -5.598 -13.603 21.958 1.00 91.06 262 GLU A N 1
ATOM 2027 C CA . GLU A 1 262 ? -4.185 -13.223 21.948 1.00 91.06 262 GLU A CA 1
ATOM 2028 C C . GLU A 1 262 ? -3.965 -11.917 21.175 1.00 91.06 262 GLU A C 1
ATOM 2030 O O . GLU A 1 262 ? -3.297 -11.010 21.673 1.00 91.06 262 GLU A O 1
ATOM 2035 N N . GLU A 1 263 ? -4.589 -11.775 20.005 1.00 90.81 263 GLU A N 1
ATOM 2036 C CA . GLU A 1 263 ? -4.503 -10.550 19.207 1.00 90.81 263 GLU A CA 1
ATOM 2037 C C . GLU A 1 263 ? -5.151 -9.366 19.930 1.00 90.81 263 GLU A C 1
ATOM 2039 O O . GLU A 1 263 ? -4.545 -8.298 20.051 1.00 90.81 263 GLU A O 1
ATOM 2044 N N . LEU A 1 264 ? -6.315 -9.576 20.553 1.00 91.06 264 LEU A N 1
ATOM 2045 C CA . LEU A 1 264 ? -6.916 -8.563 21.422 1.00 91.06 264 LEU A CA 1
ATOM 2046 C C . LEU A 1 264 ? -5.974 -8.176 22.575 1.00 91.06 264 LEU A C 1
ATOM 2048 O O . LEU A 1 264 ? -5.800 -6.996 22.882 1.00 91.06 264 LEU A O 1
ATOM 2052 N N . THR A 1 265 ? -5.317 -9.159 23.190 1.00 93.12 265 THR A N 1
ATOM 2053 C CA . THR A 1 265 ? -4.364 -8.944 24.287 1.00 93.12 265 THR A CA 1
ATOM 2054 C C . THR A 1 265 ? -3.193 -8.066 23.854 1.00 93.12 265 THR A C 1
ATOM 2056 O O . THR A 1 265 ? -2.771 -7.202 24.626 1.00 93.12 265 THR A O 1
ATOM 2059 N N . LYS A 1 266 ? -2.690 -8.231 22.624 1.00 93.31 266 LYS A N 1
ATOM 2060 C CA . LYS A 1 266 ? -1.635 -7.376 22.052 1.00 93.31 266 LYS A CA 1
ATOM 2061 C C . LYS A 1 266 ? -2.104 -5.924 21.894 1.00 93.31 266 LYS A C 1
ATOM 2063 O O . LYS A 1 266 ? -1.313 -5.000 22.082 1.00 93.31 266 LYS A O 1
ATOM 2068 N N . MET A 1 267 ? -3.388 -5.709 21.600 1.00 91.75 267 MET A N 1
ATOM 2069 C CA . MET A 1 267 ? -3.961 -4.374 21.396 1.00 91.75 267 MET A CA 1
ATOM 2070 C C . MET A 1 267 ? -4.250 -3.635 22.709 1.00 91.75 267 MET A C 1
ATOM 2072 O O . MET A 1 267 ? -3.810 -2.492 22.878 1.00 91.75 267 MET A O 1
ATOM 2076 N N . VAL A 1 268 ? -4.972 -4.272 23.640 1.00 92.38 268 VAL A N 1
ATOM 2077 C CA . VAL A 1 268 ? -5.446 -3.621 24.877 1.00 92.38 268 VAL A CA 1
ATOM 2078 C C . VAL A 1 268 ? -4.590 -3.919 26.106 1.00 92.38 268 VAL A C 1
ATOM 2080 O O . VAL A 1 268 ? -4.587 -3.123 27.044 1.00 92.38 268 VAL A O 1
ATOM 2083 N N . GLY A 1 269 ? -3.797 -4.988 26.092 1.00 92.19 269 GLY A N 1
ATOM 2084 C CA . GLY A 1 269 ? -2.991 -5.443 27.222 1.00 92.19 269 GLY A CA 1
ATOM 2085 C C . GLY A 1 269 ? -3.667 -6.539 28.053 1.00 92.19 269 GLY A C 1
ATOM 2086 O O . GLY A 1 269 ? -4.891 -6.636 28.141 1.00 92.19 269 GLY A O 1
ATOM 2087 N N . LYS A 1 270 ? -2.839 -7.361 28.709 1.00 90.56 270 LYS A N 1
ATOM 2088 C CA . LYS A 1 270 ? -3.248 -8.574 29.446 1.00 90.56 270 LYS A CA 1
ATOM 2089 C C . LYS A 1 270 ? -4.229 -8.323 30.594 1.00 90.56 270 LYS A C 1
ATOM 2091 O O . LYS A 1 270 ? -5.032 -9.192 30.916 1.00 90.56 270 LYS A O 1
ATOM 2096 N N . THR A 1 271 ? -4.174 -7.155 31.226 1.00 88.62 271 THR A N 1
ATOM 2097 C CA . THR A 1 271 ? -5.046 -6.815 32.359 1.00 88.62 271 THR A CA 1
ATOM 2098 C C . THR A 1 271 ? -6.503 -6.634 31.943 1.00 88.62 271 THR A C 1
ATOM 2100 O O . THR A 1 271 ? -7.386 -7.031 32.695 1.00 88.62 271 THR A O 1
ATOM 2103 N N . CYS A 1 272 ? -6.756 -6.094 30.746 1.00 86.06 272 CYS A N 1
ATOM 2104 C CA . CYS A 1 272 ? -8.106 -5.777 30.268 1.00 86.06 272 CYS A CA 1
ATOM 2105 C C . CYS A 1 272 ? -8.864 -7.006 29.748 1.00 86.06 272 CYS A C 1
ATOM 2107 O O . CYS A 1 272 ? -10.087 -7.016 29.745 1.00 86.06 272 CYS A O 1
ATOM 2109 N N . VAL A 1 273 ? -8.150 -8.056 29.337 1.00 87.12 273 VAL A N 1
ATOM 2110 C CA . VAL A 1 273 ? -8.741 -9.305 28.819 1.00 87.12 273 VAL A CA 1
ATOM 2111 C C . VAL A 1 273 ? -8.923 -10.381 29.896 1.00 87.12 273 VAL A C 1
ATOM 2113 O O . VAL A 1 273 ? -9.290 -11.519 29.597 1.00 87.12 273 VAL A O 1
ATOM 2116 N N . ARG A 1 274 ? -8.628 -10.065 31.163 1.00 85.88 274 ARG A N 1
ATOM 2117 C CA . ARG A 1 274 ? -8.672 -11.046 32.251 1.00 85.88 274 ARG A CA 1
ATOM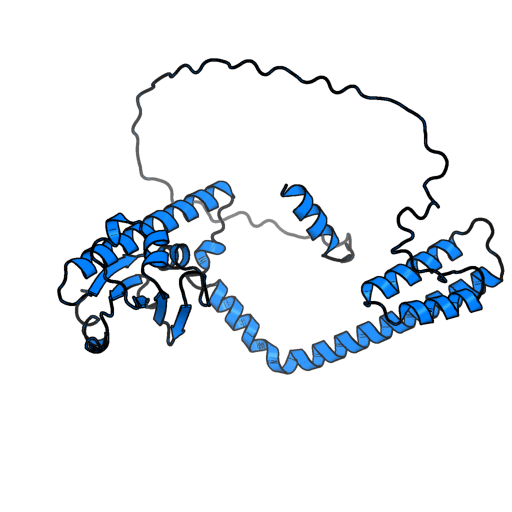 2118 C C . ARG A 1 274 ? -10.108 -11.541 32.449 1.00 85.88 274 ARG A C 1
ATOM 2120 O O . ARG A 1 274 ? -10.987 -10.771 32.811 1.00 85.88 274 ARG A O 1
ATOM 2127 N N . GLY A 1 275 ? -10.320 -12.843 32.266 1.00 82.06 275 GLY A N 1
ATOM 2128 C CA . GLY A 1 275 ? -11.635 -13.479 32.410 1.00 82.06 275 GLY A CA 1
ATOM 2129 C C . GLY A 1 275 ? -12.382 -13.699 31.093 1.00 82.06 275 GLY A C 1
ATOM 2130 O O . GLY A 1 275 ? -13.433 -14.339 31.099 1.00 82.06 275 GLY A O 1
ATOM 2131 N N . LEU A 1 276 ? -11.829 -13.247 29.963 1.00 82.75 276 LEU A N 1
ATOM 2132 C CA . LEU A 1 276 ? -12.288 -13.680 28.647 1.00 82.75 276 LEU A CA 1
ATOM 2133 C C . LEU A 1 276 ? -11.829 -15.125 28.420 1.00 82.75 276 LEU A C 1
ATOM 2135 O O . LEU A 1 276 ? -10.644 -15.434 28.538 1.00 82.75 276 LEU A O 1
ATOM 2139 N N . LYS A 1 277 ? -12.781 -16.023 28.157 1.00 78.62 277 LYS A N 1
ATOM 2140 C CA . LYS A 1 277 ? -12.488 -17.418 27.801 1.00 78.62 277 LYS A CA 1
ATOM 2141 C C . LYS A 1 277 ? -12.038 -17.495 26.341 1.00 78.62 277 LYS A C 1
ATOM 2143 O O . LYS A 1 277 ? -12.443 -16.659 25.536 1.00 78.62 277 LYS A O 1
ATOM 2148 N N . GLU A 1 278 ? -11.245 -18.512 26.011 1.00 72.56 278 GLU A N 1
ATOM 2149 C CA . GLU A 1 278 ? -10.924 -18.841 24.620 1.00 72.56 278 GLU A CA 1
ATOM 2150 C C . GLU A 1 278 ? -12.217 -19.109 23.835 1.00 72.56 278 GLU A C 1
ATOM 2152 O O . GLU A 1 278 ? -13.080 -19.881 24.253 1.00 72.56 278 GLU A O 1
ATOM 2157 N N . GLY A 1 279 ? -12.371 -18.389 22.727 1.00 66.56 279 GLY A N 1
ATOM 2158 C CA . GLY A 1 279 ? -13.547 -18.367 21.865 1.00 66.56 279 GLY A CA 1
ATOM 2159 C C . GLY A 1 279 ? -13.400 -17.249 20.830 1.00 66.56 279 GLY A C 1
ATOM 2160 O O . GLY A 1 279 ? -12.550 -16.370 20.980 1.00 66.56 279 GLY A O 1
ATOM 2161 N N . SER A 1 280 ? -14.200 -17.274 19.764 1.00 59.03 280 SER A N 1
ATOM 2162 C CA . SER A 1 280 ? -14.162 -16.227 18.737 1.00 59.03 280 SER A CA 1
ATOM 2163 C C . SER A 1 280 ? -14.740 -14.914 19.280 1.00 59.03 280 SER A C 1
ATOM 2165 O O . SER A 1 280 ? -15.939 -14.838 19.542 1.00 59.03 280 SER A O 1
ATOM 2167 N N . ILE A 1 281 ? -13.915 -13.874 19.424 1.00 66.06 281 ILE A N 1
ATOM 2168 C CA . ILE A 1 281 ? -14.350 -12.541 19.869 1.00 66.06 281 ILE A CA 1
ATOM 2169 C C . ILE A 1 281 ? -14.500 -11.624 18.649 1.00 66.06 281 ILE A C 1
ATOM 2171 O O . ILE A 1 281 ? -13.537 -11.022 18.193 1.00 66.06 281 ILE A O 1
ATOM 2175 N N . SER A 1 282 ? -15.706 -11.474 18.109 1.00 64.12 282 SER A N 1
ATOM 2176 C CA . SER A 1 282 ? -15.958 -10.531 17.007 1.00 64.12 282 SER A CA 1
ATOM 2177 C C . SER A 1 282 ? -16.325 -9.141 17.524 1.00 64.12 282 SER A C 1
ATOM 2179 O O . SER A 1 282 ? -17.238 -9.043 18.331 1.00 64.12 282 SER A O 1
ATOM 2181 N N . PHE A 1 283 ? -15.699 -8.078 17.017 1.00 64.56 283 PHE A N 1
ATOM 2182 C CA . PHE A 1 283 ? -16.036 -6.699 17.364 1.00 64.56 283 PHE A CA 1
ATOM 2183 C C . PHE A 1 283 ? -16.917 -6.134 16.246 1.00 64.56 283 PHE A C 1
ATOM 2185 O O . PHE A 1 283 ? -16.552 -6.170 15.071 1.00 64.56 283 PHE A O 1
ATOM 2192 N N . GLU A 1 284 ? -18.082 -5.600 16.589 1.00 64.06 284 GLU A N 1
ATOM 2193 C CA . GLU A 1 284 ? -18.879 -4.826 15.638 1.00 64.06 284 GLU A CA 1
ATOM 2194 C C . GLU A 1 284 ? -18.838 -3.368 16.064 1.00 64.06 284 GLU A C 1
ATOM 2196 O O . GLU A 1 284 ? -19.410 -3.001 17.085 1.00 64.06 284 GLU A O 1
ATOM 2201 N N . VAL A 1 285 ? -18.112 -2.556 15.296 1.00 62.69 285 VAL A N 1
ATOM 2202 C CA . VAL A 1 285 ? -17.970 -1.126 15.555 1.00 62.69 285 VAL A CA 1
ATOM 2203 C C . VAL A 1 285 ? -18.827 -0.371 14.567 1.00 62.69 285 VAL A C 1
ATOM 2205 O O . VAL A 1 285 ? -18.390 -0.003 13.480 1.00 62.69 285 VAL A O 1
ATOM 2208 N N . THR A 1 286 ? -20.061 -0.109 14.956 1.00 63.09 286 THR A N 1
ATOM 2209 C CA . THR A 1 286 ? -20.959 0.667 14.117 1.00 63.09 286 THR A CA 1
ATOM 2210 C C . THR A 1 286 ? -20.599 2.142 14.200 1.00 63.09 286 THR A C 1
ATOM 2212 O O . THR A 1 286 ? -20.984 2.852 15.124 1.00 63.09 286 THR A O 1
ATOM 2215 N N . TYR A 1 287 ? -19.848 2.602 13.207 1.00 63.22 287 TYR A N 1
ATOM 2216 C CA . TYR A 1 287 ? -19.722 4.020 12.915 1.00 63.22 287 TYR A CA 1
ATOM 2217 C C . TYR A 1 287 ? -20.894 4.476 12.045 1.00 63.22 287 TYR A C 1
ATOM 2219 O O . TYR A 1 287 ? -21.298 3.759 11.130 1.00 63.22 287 TYR A O 1
ATOM 2227 N N . GLN A 1 288 ? -21.422 5.664 12.328 1.00 61.72 288 GLN A N 1
ATOM 2228 C CA . GLN A 1 288 ? -22.421 6.323 11.503 1.00 61.72 288 GLN A CA 1
ATOM 2229 C C . GLN A 1 288 ? -21.884 7.704 11.110 1.00 61.72 288 GLN A C 1
ATOM 2231 O O . GLN A 1 288 ? -21.795 8.611 11.933 1.00 61.72 288 GLN A O 1
ATOM 2236 N N . GLU A 1 289 ? -21.507 7.864 9.838 1.00 56.72 289 GLU A N 1
ATOM 2237 C CA . GLU A 1 289 ? -20.908 9.104 9.313 1.00 56.72 289 GLU A CA 1
ATOM 2238 C C . GLU A 1 289 ? -21.800 10.343 9.488 1.00 56.72 289 GLU A C 1
ATOM 2240 O O . GLU A 1 289 ? -21.288 11.457 9.586 1.00 56.72 289 GLU A O 1
ATOM 2245 N N . SER A 1 290 ? -23.125 10.163 9.559 1.00 59.50 290 SER A N 1
ATOM 2246 C CA . SER A 1 290 ? -24.092 11.267 9.560 1.00 59.50 290 SER A CA 1
ATOM 2247 C C . SER A 1 290 ? -24.070 12.144 10.813 1.00 59.50 290 SER A C 1
ATOM 2249 O O . SER A 1 290 ? -24.624 13.238 10.771 1.00 59.50 290 SER A O 1
ATOM 2251 N N . GLU A 1 291 ? -23.470 11.692 11.918 1.00 58.78 291 GLU A N 1
ATOM 2252 C CA . GLU A 1 291 ? -23.571 12.381 13.214 1.00 58.78 291 GLU A CA 1
ATOM 2253 C C . GLU A 1 291 ? -22.254 12.987 13.706 1.00 58.78 291 GLU A C 1
ATOM 2255 O O . GLU A 1 291 ? -22.226 13.592 14.773 1.00 58.78 291 GLU A O 1
ATOM 2260 N N . SER A 1 292 ? -21.155 12.893 12.944 1.00 54.94 292 SER A N 1
ATOM 2261 C CA . SER A 1 292 ? -19.786 13.296 13.350 1.00 54.94 292 SER A CA 1
ATOM 2262 C C . SER A 1 292 ? -19.223 12.617 14.615 1.00 54.94 292 SER A C 1
ATOM 2264 O O . SER A 1 292 ? -18.002 12.580 14.778 1.00 54.94 292 SER A O 1
ATOM 2266 N N . ASP A 1 293 ? -20.068 11.986 15.425 1.00 61.12 293 ASP A N 1
ATOM 2267 C CA . ASP A 1 293 ? -19.721 11.160 16.571 1.00 61.12 293 ASP A CA 1
ATOM 2268 C C . ASP A 1 293 ? -19.655 9.683 16.158 1.00 61.12 293 ASP A C 1
ATOM 2270 O O . ASP A 1 293 ? -20.525 9.169 15.453 1.00 61.12 293 ASP A O 1
ATOM 2274 N N . ALA A 1 294 ? -18.595 8.981 16.573 1.00 61.75 294 ALA A N 1
ATOM 2275 C CA . ALA A 1 294 ? -18.499 7.535 16.409 1.00 61.75 294 ALA A CA 1
ATOM 2276 C C . ALA A 1 294 ? -18.760 6.836 17.747 1.00 61.75 294 ALA A C 1
ATOM 2278 O O . ALA A 1 294 ? -18.234 7.207 18.798 1.00 61.75 294 ALA A O 1
ATOM 2279 N N . PHE A 1 295 ? -19.550 5.768 17.712 1.00 67.44 295 PHE A N 1
ATOM 2280 C CA . PHE A 1 295 ? -19.748 4.918 18.877 1.00 67.44 295 PHE A CA 1
ATOM 2281 C C . PHE A 1 295 ? -19.022 3.598 18.654 1.00 67.44 295 PHE A C 1
ATOM 2283 O O . PHE A 1 295 ? -19.338 2.818 17.758 1.00 67.44 295 PHE A O 1
ATOM 2290 N N . LEU A 1 296 ? -18.019 3.338 19.491 1.00 69.75 296 LEU A N 1
ATOM 2291 C CA . LEU A 1 296 ? -17.374 2.040 19.553 1.00 69.75 296 LEU A CA 1
ATOM 2292 C C . LEU A 1 296 ? -18.283 1.098 20.334 1.00 69.75 296 LEU A C 1
ATOM 2294 O O . LEU A 1 296 ? -18.222 1.039 21.564 1.00 69.75 296 LEU A O 1
ATOM 2298 N N . CYS A 1 297 ? -19.123 0.352 19.630 1.00 72.06 297 CYS A N 1
ATOM 2299 C CA . CYS A 1 297 ? -19.795 -0.792 20.224 1.00 72.06 297 CYS A CA 1
ATOM 2300 C C . CYS A 1 297 ? -18.820 -1.975 20.293 1.00 72.06 297 CYS A C 1
ATOM 2302 O O . CYS A 1 297 ? -18.028 -2.227 19.387 1.00 72.06 297 CYS A O 1
ATOM 2304 N N . PHE A 1 298 ? -18.844 -2.695 21.406 1.00 72.25 298 PHE A N 1
ATOM 2305 C CA . PHE A 1 298 ? -18.094 -3.922 21.593 1.00 72.25 298 PHE A CA 1
ATOM 2306 C C . PHE A 1 298 ? -19.046 -5.017 22.048 1.00 72.25 298 PHE A C 1
ATOM 2308 O O . PHE A 1 298 ? -19.801 -4.840 23.001 1.00 72.25 298 PHE A O 1
ATOM 2315 N N . GLN A 1 299 ? -18.992 -6.165 21.386 1.00 75.31 299 GLN A N 1
ATOM 2316 C CA . GLN A 1 299 ? -19.791 -7.329 21.733 1.00 75.31 299 GLN A CA 1
ATOM 2317 C C . GLN A 1 299 ? -18.884 -8.554 21.790 1.00 75.31 299 GLN A C 1
ATOM 2319 O O . GLN A 1 299 ? -18.075 -8.781 20.902 1.00 75.31 299 GLN A O 1
ATOM 2324 N N . ILE A 1 300 ? -19.006 -9.363 22.837 1.00 71.62 300 ILE A N 1
ATOM 2325 C CA . ILE A 1 300 ? -18.290 -10.632 22.963 1.00 71.62 300 ILE A CA 1
ATOM 2326 C C . ILE A 1 300 ? -19.273 -11.750 22.635 1.00 71.62 300 ILE A C 1
ATOM 2328 O O . ILE A 1 300 ? -20.149 -12.082 23.435 1.00 71.62 300 ILE A O 1
ATOM 2332 N N . ASN A 1 301 ? -19.098 -12.383 21.479 1.00 68.88 301 ASN A N 1
ATOM 2333 C CA . ASN A 1 301 ? -19.891 -13.551 21.110 1.00 68.88 301 ASN A CA 1
ATOM 2334 C C . ASN A 1 301 ? -19.351 -14.806 21.815 1.00 68.88 301 ASN A C 1
ATOM 2336 O O . ASN A 1 301 ? -18.352 -15.391 21.410 1.00 68.88 301 ASN A O 1
ATOM 2340 N N . ARG A 1 302 ? -20.019 -15.245 22.890 1.00 64.19 302 ARG A N 1
ATOM 2341 C CA . ARG A 1 302 ? -19.636 -16.437 23.679 1.00 64.19 302 ARG A CA 1
ATOM 2342 C C . ARG A 1 302 ? -20.175 -17.768 23.108 1.00 64.19 302 ARG A C 1
ATOM 2344 O O . ARG A 1 302 ? -20.552 -18.650 23.876 1.00 64.19 302 ARG A O 1
ATOM 2351 N N . GLY A 1 303 ? -20.211 -17.930 21.784 1.00 58.69 303 GLY A N 1
ATOM 2352 C CA . GLY A 1 303 ? -20.749 -19.130 21.115 1.00 58.69 303 GLY A CA 1
ATOM 2353 C C . GLY A 1 303 ? -22.272 -19.113 20.884 1.00 58.69 303 GLY A C 1
ATOM 2354 O O . GLY A 1 303 ? -22.935 -18.123 21.189 1.00 58.69 303 GLY A O 1
ATOM 2355 N N . GLU A 1 304 ? -22.806 -20.210 20.321 1.00 51.28 304 GLU A N 1
ATOM 2356 C CA . GLU A 1 304 ? -24.077 -20.373 19.561 1.00 51.28 304 GLU A CA 1
ATOM 2357 C C . GLU A 1 304 ? -25.387 -19.791 20.138 1.00 51.28 304 GLU A C 1
ATOM 2359 O O . GLU A 1 304 ? -26.406 -19.797 19.455 1.00 51.28 304 GLU A O 1
ATOM 2364 N N . LYS A 1 305 ? -25.411 -19.252 21.360 1.00 51.84 305 LYS A N 1
ATOM 2365 C CA . LYS A 1 305 ? -26.630 -18.689 21.974 1.00 51.84 305 LYS A CA 1
ATOM 2366 C C . LYS A 1 305 ? -26.747 -17.162 21.905 1.00 51.84 305 LYS A C 1
ATOM 2368 O O . LYS A 1 305 ? -27.694 -16.613 22.464 1.00 51.84 305 LYS A O 1
ATOM 2373 N N . ALA A 1 306 ? -25.823 -16.466 21.244 1.00 47.09 306 ALA A N 1
ATOM 2374 C CA . ALA A 1 306 ? -25.760 -15.002 21.245 1.00 47.09 306 ALA A CA 1
ATOM 2375 C C . ALA A 1 306 ? -25.981 -14.378 19.854 1.00 47.09 306 ALA A C 1
ATOM 2377 O O . ALA A 1 306 ? -25.136 -13.651 19.352 1.00 47.09 306 ALA A O 1
ATOM 2378 N N . THR A 1 307 ? -27.137 -14.617 19.235 1.00 48.09 307 THR A N 1
ATOM 2379 C CA . THR A 1 307 ? -27.643 -13.763 18.145 1.00 48.09 307 THR A CA 1
ATOM 2380 C C . THR A 1 307 ? -28.812 -12.937 18.670 1.00 48.09 307 THR A C 1
ATOM 2382 O O . THR A 1 307 ? -29.963 -13.144 18.293 1.00 48.09 307 THR A O 1
ATOM 2385 N N . ARG A 1 308 ? -28.542 -12.020 19.606 1.00 52.53 308 ARG A N 1
ATOM 2386 C CA . ARG A 1 308 ? -29.423 -10.857 19.757 1.00 52.53 308 ARG A CA 1
ATOM 2387 C C . ARG A 1 308 ? -28.934 -9.816 18.764 1.00 52.53 308 ARG A C 1
ATOM 2389 O O . ARG A 1 308 ? -27.792 -9.380 18.850 1.00 52.53 308 ARG A O 1
ATOM 2396 N N . THR A 1 309 ? -29.785 -9.502 17.798 1.00 53.91 309 THR A N 1
ATOM 2397 C CA . THR A 1 309 ? -29.543 -8.515 16.748 1.00 53.91 309 THR A CA 1
ATOM 2398 C C . THR A 1 309 ? -29.253 -7.154 17.384 1.00 53.91 309 THR A C 1
ATOM 2400 O O . THR A 1 309 ? -29.996 -6.708 18.261 1.00 53.91 309 THR A O 1
ATOM 2403 N N . LEU A 1 310 ? -28.167 -6.505 16.960 1.00 54.25 310 LEU A N 1
ATOM 2404 C CA . LEU A 1 310 ? -27.692 -5.213 17.478 1.00 54.25 310 LEU A CA 1
ATOM 2405 C C . LEU A 1 310 ? -28.665 -4.044 17.254 1.00 54.25 310 LEU A C 1
ATOM 2407 O O . LEU A 1 310 ? -28.503 -2.989 17.868 1.00 54.25 310 LEU A O 1
ATOM 2411 N N . ASP A 1 311 ? -29.712 -4.245 16.452 1.00 57.09 311 ASP A N 1
ATOM 2412 C CA . ASP A 1 311 ? -30.709 -3.228 16.108 1.00 57.09 311 ASP A CA 1
ATOM 2413 C C . ASP A 1 311 ? -31.406 -2.612 17.337 1.00 57.09 311 ASP A C 1
ATOM 2415 O O . ASP A 1 311 ? -31.888 -1.484 17.278 1.00 57.09 311 ASP A O 1
ATOM 2419 N N . SER A 1 312 ? -31.426 -3.297 18.490 1.00 53.31 312 SER A N 1
ATOM 2420 C CA . SER A 1 312 ? -32.079 -2.781 19.701 1.00 53.31 312 SER A CA 1
ATOM 2421 C C . SER A 1 312 ? -31.256 -1.775 20.519 1.00 53.31 312 SER A C 1
ATOM 2423 O O . SER A 1 312 ? -31.826 -1.115 21.387 1.00 53.31 312 SER A O 1
ATOM 2425 N N . PHE A 1 313 ? -29.940 -1.650 20.300 1.00 53.06 313 PHE A N 1
ATOM 2426 C CA . PHE A 1 313 ? -29.098 -0.738 21.098 1.00 53.06 313 PHE A CA 1
ATOM 2427 C C . PHE A 1 313 ? -29.127 0.716 20.604 1.00 53.06 313 PHE A C 1
ATOM 2429 O O . PHE A 1 313 ? -28.888 1.629 21.391 1.00 53.06 313 PHE A O 1
ATOM 2436 N N . PHE A 1 314 ? -29.505 0.950 19.345 1.00 51.44 314 PHE A N 1
ATOM 2437 C CA . PHE A 1 314 ? -29.451 2.274 18.715 1.00 51.44 314 PHE A CA 1
ATOM 2438 C C . PHE A 1 314 ? -30.599 3.228 19.091 1.00 51.44 314 PHE A C 1
ATOM 2440 O O . PHE A 1 314 ? -30.589 4.386 18.694 1.00 51.44 314 PHE A O 1
ATOM 2447 N N . ILE A 1 315 ? -31.584 2.795 19.887 1.00 42.69 315 ILE A N 1
ATOM 2448 C CA . ILE A 1 315 ? -32.824 3.572 20.088 1.00 42.69 315 ILE A CA 1
ATOM 2449 C C . ILE A 1 315 ? -32.744 4.597 21.250 1.00 42.69 315 ILE A C 1
ATOM 2451 O O . ILE A 1 315 ? -33.676 5.377 21.434 1.00 42.69 315 ILE A O 1
ATOM 2455 N N . LYS A 1 316 ? -31.670 4.665 22.058 1.00 38.47 316 LYS A N 1
ATOM 2456 C CA . LYS A 1 316 ? -31.664 5.523 23.274 1.00 38.47 316 LYS A CA 1
ATOM 2457 C C . LYS A 1 316 ? -30.331 6.195 23.653 1.00 38.47 316 LYS A C 1
ATOM 2459 O O . LYS A 1 316 ? -30.007 6.256 24.837 1.00 38.47 316 LYS A O 1
ATOM 2464 N N . ALA A 1 317 ? -29.588 6.756 22.705 1.00 37.22 317 ALA A N 1
ATOM 2465 C CA . ALA A 1 317 ? -28.625 7.812 23.036 1.00 37.22 317 ALA A CA 1
ATOM 2466 C C . ALA A 1 317 ? -29.279 9.165 22.705 1.00 37.22 317 ALA A C 1
ATOM 2468 O O . ALA A 1 317 ? -29.576 9.437 21.547 1.00 37.22 317 ALA A O 1
ATOM 2469 N N . LYS A 1 318 ? -29.616 9.943 23.738 1.00 34.03 318 LYS A N 1
ATOM 2470 C CA . LYS A 1 318 ? -30.134 11.315 23.656 1.00 34.03 318 LYS A CA 1
ATOM 2471 C C . LYS A 1 318 ? -29.111 12.252 24.272 1.00 34.03 318 LYS A C 1
ATOM 2473 O O . LYS A 1 318 ? -28.517 11.828 25.290 1.00 34.03 318 LYS A O 1
#

Secondary structure (DSSP, 8-state):
--HHHHHHHHTTS------GGGSS----------------------------PPP---------------SSGGG--S-TTTS-TT---SSHHHHHHHHHHHHTS-HHHHHHHHHHHHHHHHT-SS--HHHHHHHHHHHHHHHHHHHHHHHHHHHHHHHHTTT-HHHHHHHHHHHHSTTTTTTT---SSHHHHHHHHHHHHHHHHHHHHHHHHHHHHSTT-EEEEEE-HHHHHHHH-SSEEETTEEEEEETTEEEEEE--HHHHHHHH-TTTTTTPPSS--EE---B-GGGS-EEEEEE---STT----GGGTTT---

Sequence (318 aa):
MWVRMWVRMWAMCGDEGWDERMMEHAPAHRSMVARATAAMASSAVTSSTLSMSATRMVGKTIVKKGGEAEVGHLYSDDNPGTTQKGTGFANAEAALRTTRLVEDRPPNKRIWTINTMLHRAKHHPHQTQGMRDAIAIFEDWIRKYKEEKESQKKAKKNSSTRSQSQPHDQHRELVASSANAFSYANSKDFDSFLSLSRETLKEGKAALRKAVEEASRQSSCAGAAACTIQQFTAVFGGPGTHGYGKHVIEGGRHTVRIESVEELTKMVGKTCVRGLKEGSISFEVTYQESESDAFLCFQINRGEKATRTLDSFFIKAK

Radius of gyration: 32.34 Å; chains: 1; bounding box: 80×57×80 Å

pLDDT: mean 71.75, std 22.39, range [31.31, 98.44]